Protein 2GUI (pdb70)

B-factor: mean 13.47, std 7.08, range [5.51, 43.09]

Structure (mmCIF, N/CA/C/O backbone):
data_2GUI
#
_entry.id   2GUI
#
_cell.length_a   60.099
_cell.length_b   60.099
_cell.length_c   109.164
_cell.angle_alpha   90.00
_cell.angle_beta   90.00
_cell.angle_gamma   90.00
#
_symmetry.space_group_name_H-M   'P 41 21 2'
#
loop_
_entity.id
_entity.type
_entity.pdbx_description
1 polymer 'DNA polymerase III epsilon subunit'
2 non-polymer 'MANGANESE (II) ION'
3 non-polymer "URIDINE-5'-MONOPHOSPHATE"
4 non-polymer 1,2-ETHANEDIOL
5 non-polymer DI(HYDROXYETHYL)ETHER
6 water water
#
loop_
_atom_site.group_PDB
_atom_site.id
_atom_site.type_symbol
_atom_site.label_atom_id
_atom_site.label_alt_id
_atom_site.label_comp_id
_atom_site.label_asym_id
_atom_site.label_entity_id
_atom_site.label_seq_id
_atom_site.pdbx_PDB_ins_code
_atom_site.Cartn_x
_atom_site.Cartn_y
_atom_site.Cartn_z
_atom_site.occupancy
_atom_site.B_iso_or_equiv
_atom_site.auth_seq_id
_atom_site.auth_comp_id
_atom_site.auth_asym_id
_atom_site.auth_atom_id
_atom_site.pdbx_PDB_model_num
ATOM 1 N N . ILE A 1 8 ? 8.024 49.702 -17.871 1.00 28.12 5 ILE A N 1
ATOM 2 C CA . ILE A 1 8 ? 9.468 49.800 -17.492 1.00 27.65 5 ILE A CA 1
ATOM 3 C C . ILE A 1 8 ? 9.829 48.907 -16.305 1.00 26.78 5 ILE A C 1
ATOM 4 O O . ILE A 1 8 ? 10.952 48.395 -16.230 1.00 27.43 5 ILE A O 1
ATOM 9 N N . THR A 1 9 ? 8.882 48.723 -15.387 1.00 25.00 6 THR A N 1
ATOM 10 C CA . THR A 1 9 ? 9.065 47.814 -14.254 1.00 22.91 6 THR A CA 1
ATOM 11 C C . THR A 1 9 ? 8.020 46.708 -14.270 1.00 20.32 6 THR A C 1
ATOM 12 O O . THR A 1 9 ? 6.831 46.947 -14.524 1.00 20.23 6 THR A O 1
ATOM 16 N N . ARG A 1 10 ? 8.469 45.497 -13.978 1.00 17.19 7 ARG A N 1
ATOM 17 C CA . ARG A 1 10 ? 7.585 44.360 -14.024 1.00 13.79 7 ARG A CA 1
ATOM 18 C C . ARG A 1 10 ? 7.143 43.983 -12.638 1.00 11.84 7 ARG A C 1
ATOM 19 O O . ARG A 1 10 ? 7.946 43.961 -11.709 1.00 11.33 7 ARG A O 1
ATOM 27 N N A GLN A 1 11 ? 5.861 43.672 -12.506 0.65 10.11 8 GLN A N 1
ATOM 28 N N B GLN A 1 11 ? 5.845 43.729 -12.512 0.35 10.55 8 GLN A N 1
ATOM 29 C CA A GLN A 1 11 ? 5.353 43.032 -11.306 0.65 9.28 8 GLN A CA 1
ATOM 30 C CA B GLN A 1 11 ? 5.275 43.036 -11.369 0.35 9.73 8 GLN A CA 1
ATOM 31 C C A GLN A 1 11 ? 4.950 41.633 -11.704 0.65 8.45 8 GLN A C 1
ATOM 32 C C B GLN A 1 11 ? 5.082 41.595 -11.798 0.35 8.74 8 GLN A C 1
ATOM 33 O O A GLN A 1 11 ? 4.299 41.447 -12.732 0.65 8.11 8 GLN A O 1
ATOM 34 O O B GLN A 1 11 ? 4.721 41.337 -12.945 0.35 8.11 8 GLN A O 1
ATOM 45 N N . ILE A 1 12 ? 5.338 40.654 -10.897 1.00 7.92 9 ILE A N 1
ATOM 46 C CA . ILE A 1 12 ? 4.981 39.265 -11.177 1.00 7.88 9 ILE A CA 1
ATOM 47 C C . ILE A 1 12 ? 4.130 38.840 -10.014 1.00 7.17 9 ILE A C 1
ATOM 48 O O . ILE A 1 12 ? 4.599 38.795 -8.891 1.00 7.66 9 ILE A O 1
ATOM 53 N N . VAL A 1 13 ? 2.867 38.576 -10.292 1.00 6.83 10 VAL A N 1
ATOM 54 C CA . VAL A 1 13 ? 1.946 38.134 -9.250 1.00 7.11 10 VAL A CA 1
ATOM 55 C C . VAL A 1 13 ? 2.036 36.621 -9.253 1.00 6.78 10 VAL A C 1
ATOM 56 O O . VAL A 1 13 ? 1.791 35.987 -10.271 1.00 6.97 10 VAL A O 1
ATOM 60 N N . LEU A 1 14 ? 2.375 36.040 -8.111 1.00 6.92 11 LEU A N 1
ATOM 61 C CA . LEU A 1 14 ? 2.804 34.654 -8.084 1.00 6.60 11 LEU A CA 1
ATOM 62 C C . LEU A 1 14 ? 2.091 33.870 -7.001 1.00 6.81 11 LEU A C 1
ATOM 63 O O . LEU A 1 14 ? 1.817 34.391 -5.912 1.00 6.98 11 LEU A O 1
ATOM 68 N N . ASP A 1 15 ? 1.812 32.607 -7.315 1.00 6.35 12 ASP A N 1
ATOM 69 C CA . ASP A 1 15 ? 1.281 31.695 -6.331 1.00 6.46 12 ASP A CA 1
ATOM 70 C C . ASP A 1 15 ? 1.907 30.337 -6.536 1.00 6.47 12 ASP A C 1
ATOM 71 O O . ASP A 1 15 ? 2.355 30.006 -7.641 1.00 5.77 12 ASP A O 1
ATOM 76 N N . THR A 1 16 ? 1.909 29.531 -5.487 1.00 6.61 13 THR A N 1
ATOM 77 C CA . THR A 1 16 ? 2.344 28.142 -5.631 1.00 6.73 13 THR A CA 1
ATOM 78 C C . THR A 1 16 ? 1.329 27.226 -4.970 1.00 6.85 13 THR A C 1
ATOM 79 O O . THR A 1 16 ? 0.608 27.642 -4.056 1.00 7.10 13 THR A O 1
ATOM 83 N N . GLU A 1 17 ? 1.287 25.981 -5.425 1.00 6.16 14 GLU A N 1
ATOM 84 C CA . GLU A 1 17 ? 0.676 24.916 -4.635 1.00 6.16 14 GLU A CA 1
ATOM 85 C C . GLU A 1 17 ? 1.794 23.973 -4.249 1.00 6.45 14 GLU A C 1
ATOM 86 O O . GLU A 1 17 ? 2.814 23.844 -4.944 1.00 7.54 14 GLU A O 1
ATOM 92 N N . THR A 1 18 ? 1.582 23.316 -3.125 1.00 6.38 15 THR A N 1
ATOM 93 C CA . THR A 1 18 ? 2.606 22.465 -2.552 1.00 7.13 15 THR A CA 1
ATOM 94 C C . THR A 1 18 ? 2.026 21.161 -2.065 1.00 7.29 15 THR A C 1
ATOM 95 O O . THR A 1 18 ? 0.809 20.944 -2.081 1.00 8.10 15 THR A O 1
ATOM 99 N N . THR A 1 19 ? 2.918 20.282 -1.623 1.00 7.55 16 THR A N 1
ATOM 100 C CA . THR A 1 19 ? 2.498 19.007 -1.051 1.00 7.90 16 THR A CA 1
ATOM 101 C C . THR A 1 19 ? 1.880 19.192 0.328 1.00 8.29 16 THR A C 1
ATOM 102 O O . THR A 1 19 ? 1.351 18.246 0.915 1.00 9.74 16 THR A O 1
ATOM 106 N N . GLY A 1 20 ? 1.957 20.413 0.838 1.00 8.50 17 GLY A N 1
ATOM 107 C CA . GLY A 1 20 ? 1.499 20.728 2.177 1.00 8.66 17 GLY A CA 1
ATOM 108 C C . GLY A 1 20 ? 2.429 21.726 2.826 1.00 9.32 17 GLY A C 1
ATOM 109 O O . GLY A 1 20 ? 3.108 22.497 2.154 1.00 9.46 17 GLY A O 1
ATOM 110 N N A MET A 1 21 ? 2.467 21.699 4.155 0.45 9.41 18 MET A N 1
ATOM 111 N N B MET A 1 21 ? 2.475 21.685 4.147 0.30 9.36 18 MET A N 1
ATOM 112 N N C MET A 1 21 ? 2.442 21.720 4.152 0.25 9.51 18 MET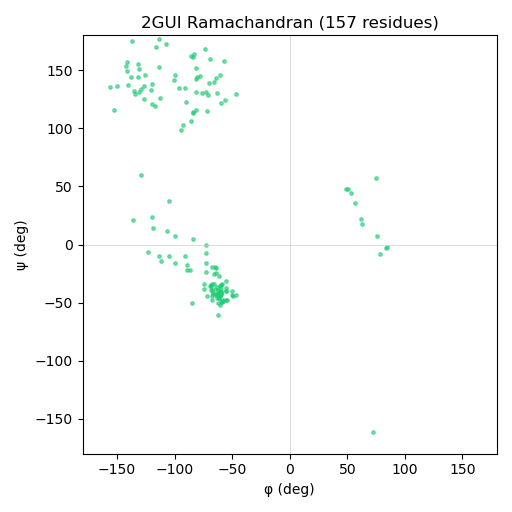 A N 1
ATOM 113 C CA A MET A 1 21 ? 3.232 22.668 4.938 0.45 10.16 18 MET A CA 1
ATOM 114 C CA B MET A 1 21 ? 3.364 22.544 4.902 0.20 9.69 18 MET A CA 1
ATOM 115 C CA C MET A 1 21 ? 3.292 22.619 4.923 0.25 9.93 18 MET A CA 1
ATOM 116 C C A MET A 1 21 ? 3.305 22.221 6.389 0.45 10.00 18 MET A C 1
ATOM 117 C C B MET A 1 21 ? 3.534 21.969 6.294 0.30 9.87 18 MET A C 1
ATOM 118 C C C MET A 1 21 ? 3.347 22.167 6.370 0.25 9.99 18 MET A C 1
ATOM 119 O O A MET A 1 21 ? 2.407 21.522 6.861 0.45 9.76 18 MET A O 1
ATOM 120 O O B MET A 1 21 ? 2.932 20.948 6.635 0.30 9.60 18 MET A O 1
ATOM 121 O O C MET A 1 21 ? 2.481 21.414 6.823 0.25 9.79 18 MET A O 1
ATOM 134 N N . ASN A 1 22 ? 4.367 22.633 7.083 1.00 9.95 19 ASN A N 1
ATOM 135 C CA . ASN A 1 22 ? 4.546 22.309 8.485 1.00 10.16 19 ASN A CA 1
ATOM 136 C C . ASN A 1 22 ? 4.014 23.435 9.327 1.00 10.94 19 ASN A C 1
ATOM 137 O O . ASN A 1 22 ? 4.267 24.613 9.042 1.00 10.73 19 ASN A O 1
ATOM 142 N N A GLN A 1 23 ? 3.260 23.086 10.365 0.55 1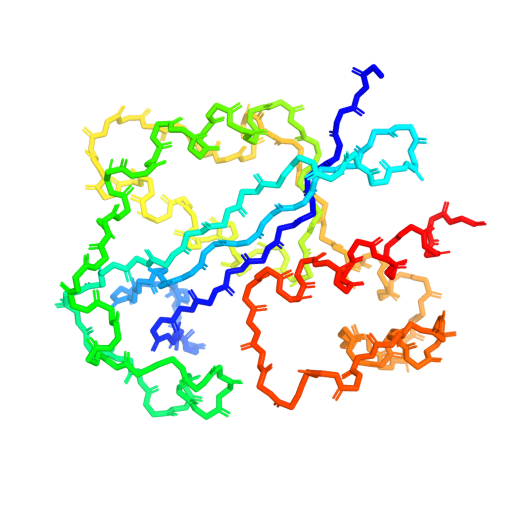1.12 20 GLN A N 1
ATOM 143 N N B GLN A 1 23 ? 3.306 23.048 10.385 0.45 11.12 20 GLN A N 1
ATOM 144 C CA A GLN A 1 23 ? 2.737 24.096 11.283 0.55 11.75 20 GLN A CA 1
ATOM 145 C CA B GLN A 1 23 ? 2.701 23.975 11.333 0.45 11.75 20 GLN A CA 1
ATOM 146 C C A GLN A 1 23 ? 3.780 24.544 12.298 0.55 11.69 20 GLN A C 1
ATOM 147 C C B GLN A 1 23 ? 3.695 24.439 12.388 0.45 11.72 20 GLN A C 1
ATOM 148 O O A GLN A 1 23 ? 3.631 25.602 12.906 0.55 11.75 20 GLN A O 1
ATOM 149 O O B GLN A 1 23 ? 3.432 25.405 13.105 0.45 11.58 20 GLN A O 1
ATOM 160 N N . ILE A 1 24 ? 4.820 23.728 12.473 1.00 11.81 21 ILE A N 1
ATOM 161 C CA . ILE A 1 24 ? 5.905 24.024 13.399 1.00 12.93 21 ILE A CA 1
ATOM 162 C C . ILE A 1 24 ? 7.222 24.020 12.634 1.00 12.18 21 ILE A C 1
ATOM 163 O O . ILE A 1 24 ? 7.428 23.192 11.730 1.00 12.82 21 ILE A O 1
ATOM 168 N N . GLY A 1 25 ? 8.109 24.940 12.995 1.00 11.18 22 GLY A N 1
ATOM 169 C CA . GLY A 1 25 ? 9.423 25.037 12.372 1.00 10.53 22 GLY A CA 1
ATOM 170 C C . GLY A 1 25 ? 9.292 25.591 10.975 1.00 10.40 22 GLY A C 1
ATOM 171 O O . GLY A 1 25 ? 8.272 26.215 10.644 1.00 11.40 22 GLY A O 1
ATOM 172 N N . ALA A 1 26 ? 10.328 25.379 10.169 1.00 10.62 23 ALA A N 1
ATOM 173 C CA . ALA A 1 26 ? 10.339 25.865 8.790 1.00 10.23 23 ALA A CA 1
ATOM 174 C C . ALA A 1 26 ? 9.163 25.240 8.048 1.00 10.18 23 ALA A C 1
ATOM 175 O O . ALA A 1 26 ? 9.034 24.014 7.971 1.00 10.59 23 ALA A O 1
ATOM 177 N N . HIS A 1 27 ? 8.296 26.090 7.505 1.00 9.60 24 HIS A N 1
ATOM 178 C CA . HIS A 1 27 ? 7.018 25.601 7.011 1.00 9.25 24 HIS A CA 1
ATOM 179 C C . HIS A 1 27 ? 7.143 24.702 5.785 1.00 8.71 24 HIS A C 1
ATOM 180 O O . HIS A 1 27 ? 6.222 23.941 5.477 1.00 8.91 24 HIS A O 1
ATOM 187 N N . TYR A 1 28 ? 8.282 24.803 5.102 1.00 8.76 25 TYR A N 1
ATOM 188 C CA . TYR A 1 28 ? 8.494 24.133 3.818 1.00 9.11 25 TYR A CA 1
ATOM 189 C C . TYR A 1 28 ? 9.300 22.839 3.936 1.00 9.04 25 TYR A C 1
ATOM 190 O O . TYR A 1 28 ? 9.307 22.027 3.006 1.00 9.37 25 TYR A O 1
ATOM 199 N N . GLU A 1 29 ? 9.975 22.641 5.068 1.00 9.93 26 GLU A N 1
ATOM 200 C CA . GLU A 1 29 ? 10.917 21.525 5.195 1.00 10.98 26 GLU A CA 1
ATOM 201 C C . GLU A 1 29 ? 10.234 20.195 4.912 1.00 10.06 26 GLU A C 1
ATOM 202 O O . GLU A 1 29 ? 9.238 19.857 5.531 1.00 10.82 26 GLU A O 1
ATOM 208 N N . GLY A 1 30 ? 10.787 19.444 3.966 1.00 10.30 27 GLY A N 1
ATOM 209 C CA . GLY A 1 30 ? 10.254 18.129 3.672 1.00 9.79 27 GLY A CA 1
ATOM 210 C C . GLY A 1 30 ? 9.082 18.144 2.722 1.00 10.06 27 GLY A C 1
ATOM 211 O O . GLY A 1 30 ? 8.562 17.091 2.363 1.00 11.15 27 GLY A O 1
ATOM 212 N N . HIS A 1 31 ? 8.654 19.348 2.340 1.00 8.82 28 HIS A N 1
ATOM 213 C CA . HIS A 1 31 ? 7.590 19.511 1.374 1.00 8.51 28 HIS A CA 1
ATOM 214 C C . HIS A 1 31 ? 8.136 19.992 0.042 1.00 8.13 28 HIS A C 1
ATOM 215 O O . HIS A 1 31 ? 9.313 20.313 -0.075 1.00 8.04 28 HIS A O 1
ATOM 222 N N . LYS A 1 32 ? 7.270 20.037 -0.960 1.00 7.78 29 LYS A N 1
ATOM 223 C CA . LYS A 1 32 ? 7.705 20.401 -2.293 1.00 7.87 29 LYS A 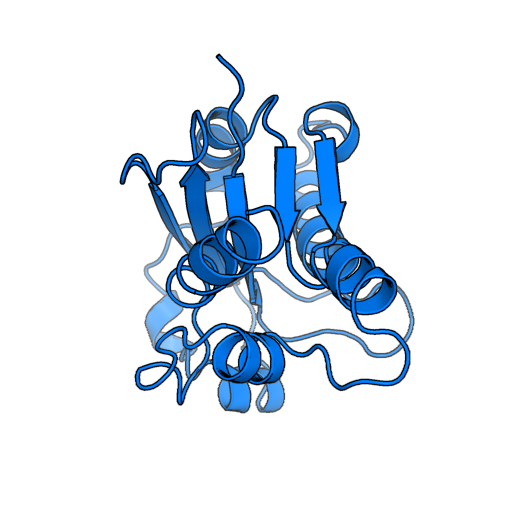CA 1
ATOM 224 C C . LYS A 1 32 ? 6.676 21.265 -2.970 1.00 7.70 29 LYS A C 1
ATOM 225 O O . LYS A 1 32 ? 5.482 21.146 -2.723 1.00 7.68 29 LYS A O 1
ATOM 231 N N . ILE A 1 33 ? 7.160 22.143 -3.832 1.00 7.02 30 ILE A N 1
ATOM 232 C CA . ILE A 1 33 ? 6.280 22.890 -4.726 1.00 6.88 30 ILE A CA 1
ATOM 233 C C . ILE A 1 33 ? 5.779 21.919 -5.787 1.00 7.47 30 ILE A C 1
ATOM 234 O O . ILE A 1 33 ? 6.573 21.181 -6.386 1.00 7.95 30 ILE A O 1
ATOM 239 N N . ILE A 1 34 ? 4.469 21.917 -6.016 1.00 7.13 31 ILE A N 1
ATOM 240 C CA . ILE A 1 34 ? 3.918 21.101 -7.092 1.00 7.30 31 ILE A CA 1
ATOM 241 C C . ILE A 1 34 ? 3.315 21.905 -8.229 1.00 7.16 31 ILE A C 1
ATOM 242 O O . ILE A 1 34 ? 2.989 21.352 -9.259 1.00 7.44 31 ILE A O 1
ATOM 247 N N . GLU A 1 35 ? 3.169 23.208 -8.030 1.00 7.18 32 GLU A N 1
ATOM 248 C CA . GLU A 1 35 ? 2.681 24.060 -9.098 1.00 6.46 32 GLU A CA 1
ATOM 249 C C . GLU A 1 35 ? 3.160 25.458 -8.818 1.00 6.46 32 GLU A C 1
ATOM 250 O O . GLU A 1 35 ? 3.098 25.935 -7.686 1.00 6.36 32 GLU A O 1
ATOM 256 N N . ILE A 1 36 ? 3.643 26.100 -9.864 1.00 6.28 33 ILE A N 1
ATOM 257 C CA . ILE A 1 36 ? 3.967 27.512 -9.813 1.00 6.69 33 ILE A CA 1
ATOM 258 C C . ILE A 1 36 ? 3.124 28.209 -10.854 1.00 6.87 33 ILE A C 1
ATOM 259 O O . ILE A 1 36 ? 3.034 27.745 -11.977 1.00 6.46 33 ILE A O 1
ATOM 264 N N . GLY A 1 37 ? 2.502 29.320 -10.468 1.00 6.01 34 GLY A N 1
ATOM 265 C CA . GLY A 1 37 ? 1.712 30.104 -11.409 1.00 7.22 34 GLY A CA 1
ATOM 266 C C . GLY A 1 37 ? 2.080 31.544 -11.184 1.00 7.17 34 GLY A C 1
ATOM 267 O O . GLY A 1 37 ? 2.145 32.018 -10.056 1.00 7.46 34 GLY A O 1
ATOM 268 N N . ALA A 1 38 ? 2.359 32.246 -12.267 1.00 7.03 35 ALA A N 1
ATOM 269 C CA . ALA A 1 38 ? 2.837 33.599 -12.123 1.00 7.19 35 ALA A CA 1
ATOM 270 C C . ALA A 1 38 ? 2.390 34.394 -13.318 1.00 8.07 35 ALA A C 1
ATOM 271 O O . ALA A 1 38 ? 2.440 33.922 -14.454 1.00 7.94 35 ALA A O 1
ATOM 273 N N . VAL A 1 39 ? 1.920 35.608 -13.049 1.00 7.75 36 VAL A N 1
ATOM 274 C CA . VAL A 1 39 ? 1.387 36.434 -14.105 1.00 8.67 36 VAL A CA 1
ATOM 275 C C . VAL A 1 39 ? 2.059 37.787 -14.104 1.00 7.95 36 VAL A C 1
ATOM 276 O O . VAL A 1 39 ? 2.307 38.398 -13.063 1.00 8.15 36 VAL A O 1
ATOM 280 N N . GLU A 1 40 ? 2.391 38.231 -15.300 1.00 7.28 37 GLU A N 1
ATOM 281 C CA . GLU A 1 40 ? 3.144 39.448 -15.451 1.00 7.42 37 GLU A CA 1
ATOM 282 C C . GLU A 1 40 ? 2.216 40.647 -15.593 1.00 8.00 37 GLU A C 1
ATOM 283 O O . GLU A 1 40 ? 1.237 40.608 -16.339 1.00 8.78 37 GLU A O 1
ATOM 289 N N . VAL A 1 41 ? 2.549 41.702 -14.856 1.00 7.69 38 VAL A N 1
ATOM 290 C CA . VAL A 1 41 ? 1.824 42.977 -14.897 1.00 9.09 38 VAL A CA 1
ATOM 291 C C . VAL A 1 41 ? 2.836 44.075 -15.173 1.00 9.55 38 VAL A C 1
ATOM 292 O O . VAL A 1 41 ? 3.841 44.196 -14.475 1.00 9.39 38 VAL A O 1
ATOM 296 N N . VAL A 1 42 ? 2.585 44.863 -16.215 1.00 10.34 39 VAL A N 1
ATOM 297 C CA . VAL A 1 42 ? 3.474 45.975 -16.559 1.00 11.73 39 VAL A CA 1
ATOM 298 C C . VAL A 1 42 ? 2.585 47.190 -16.759 1.00 13.01 39 VAL A C 1
ATOM 299 O O . VAL A 1 42 ? 1.563 47.101 -17.438 1.00 13.41 39 VAL A O 1
ATOM 303 N N . ASN A 1 43 ? 2.970 48.299 -16.129 1.00 15.51 40 ASN A N 1
ATOM 304 C CA . ASN A 1 43 ? 2.216 49.541 -16.211 1.00 17.61 40 ASN A CA 1
ATOM 305 C C . ASN A 1 43 ? 0.742 49.282 -15.947 1.00 17.92 40 ASN A C 1
ATOM 306 O O . ASN A 1 43 ? -0.126 49.704 -16.705 1.00 18.37 40 ASN A O 1
ATOM 311 N N . ARG A 1 44 ? 0.488 48.533 -14.872 1.00 17.96 41 ARG A N 1
ATOM 312 C CA . ARG A 1 44 ? -0.868 48.244 -14.385 1.00 18.60 41 ARG A CA 1
ATOM 313 C C . ARG A 1 44 ? -1.757 47.468 -15.358 1.00 18.04 41 ARG A C 1
ATOM 314 O O . ARG A 1 44 ? -2.986 47.488 -15.256 1.00 18.59 41 ARG A O 1
ATOM 322 N N . ARG A 1 45 ? -1.128 46.756 -16.287 1.00 17.53 42 ARG A N 1
ATOM 323 C CA . ARG A 1 45 ? -1.855 45.924 -17.228 1.00 17.58 42 ARG A CA 1
ATOM 324 C C . ARG A 1 45 ? -1.251 44.539 -17.227 1.00 17.25 42 ARG A C 1
ATOM 325 O O . ARG A 1 45 ? -0.032 44.392 -17.272 1.00 17.10 42 ARG A O 1
ATOM 327 N N . LEU A 1 46 ? -2.113 43.531 -17.175 1.00 16.97 43 LEU A N 1
ATOM 328 C CA . LEU A 1 46 ? -1.677 42.160 -17.379 1.00 16.81 43 LEU A CA 1
ATOM 329 C C . LEU A 1 46 ? -1.156 42.082 -18.805 1.00 16.62 43 LEU A C 1
ATOM 330 O O . LEU A 1 46 ? -1.808 42.553 -19.750 1.00 18.00 43 LEU A O 1
ATOM 335 N N . THR A 1 47 ? 0.036 41.528 -18.969 1.00 14.71 44 THR A N 1
ATOM 336 C CA . THR A 1 47 ? 0.608 41.396 -20.301 1.00 13.67 44 THR A CA 1
ATOM 337 C C . THR A 1 47 ? 0.147 40.109 -20.974 1.00 13.47 44 THR A C 1
ATOM 338 O O . THR A 1 47 ? 0.220 39.989 -22.201 1.00 14.12 44 THR A O 1
ATOM 342 N N . GLY A 1 48 ? -0.285 39.141 -20.173 1.00 13.21 45 GLY A N 1
ATOM 343 C CA . GLY A 1 48 ? -0.644 37.816 -20.682 1.00 12.84 45 GLY A CA 1
ATOM 344 C C . GLY A 1 48 ? 0.553 36.885 -20.820 1.00 12.01 45 GLY A C 1
ATOM 345 O O . GLY A 1 48 ? 0.389 35.721 -21.189 1.00 12.68 45 GLY A O 1
ATOM 346 N N . ASN A 1 49 ? 1.753 37.383 -20.522 1.00 10.98 46 ASN A N 1
ATOM 347 C CA . ASN A 1 49 ? 2.942 36.542 -20.585 1.00 9.64 46 ASN A CA 1
ATOM 348 C C . ASN A 1 49 ? 3.231 35.977 -19.212 1.00 9.11 46 ASN A C 1
ATOM 349 O O . ASN A 1 49 ? 3.822 36.637 -18.355 1.00 9.44 46 ASN A O 1
ATOM 354 N N . ASN A 1 50 ? 2.796 34.741 -19.038 1.00 8.22 47 ASN A N 1
ATOM 355 C CA . ASN A 1 50 ? 2.747 34.121 -17.733 1.00 7.89 47 ASN A CA 1
ATOM 356 C C . ASN A 1 50 ? 3.720 32.957 -17.633 1.00 8.05 47 ASN A C 1
ATOM 357 O O . ASN A 1 50 ? 4.427 32.621 -18.596 1.00 8.95 47 ASN A O 1
ATOM 362 N N . PHE A 1 51 ? 3.789 32.379 -16.447 1.00 7.47 48 PHE A N 1
ATOM 363 C CA . PHE A 1 51 ? 4.633 31.226 -16.217 1.00 7.17 48 PHE A CA 1
ATOM 364 C C . PHE A 1 51 ? 3.784 30.251 -15.430 1.00 7.38 48 PHE A C 1
ATOM 365 O O . PHE A 1 51 ? 3.159 30.624 -14.439 1.00 8.92 48 PHE A O 1
ATOM 373 N N . HIS A 1 52 ? 3.726 29.009 -15.891 1.00 6.71 49 HIS A N 1
ATOM 374 C CA . HIS A 1 52 ? 2.875 28.047 -15.232 1.00 7.15 49 HIS A CA 1
ATOM 375 C C . HIS A 1 52 ? 3.401 26.657 -15.421 1.00 7.31 49 HIS A C 1
ATOM 376 O O . HIS A 1 52 ? 3.462 26.155 -16.542 1.00 7.55 49 HIS A O 1
ATOM 383 N N . VAL A 1 53 ? 3.784 26.031 -14.317 1.00 7.18 50 VAL A N 1
ATOM 384 C CA . VAL A 1 53 ? 4.295 24.676 -14.370 1.00 7.30 50 VAL A CA 1
ATOM 385 C C . VAL A 1 53 ? 3.727 23.868 -13.215 1.00 7.08 50 VAL A C 1
ATOM 386 O O . VAL A 1 53 ? 3.527 24.389 -12.117 1.00 8.07 50 VAL A O 1
ATOM 390 N N . TYR A 1 54 ? 3.463 22.597 -13.486 1.00 7.15 51 TYR A N 1
ATOM 391 C CA . TYR A 1 54 ? 3.278 21.610 -12.448 1.00 6.78 51 TYR A CA 1
ATOM 392 C C . TYR A 1 54 ? 4.578 20.858 -12.322 1.00 7.20 51 TYR A C 1
ATOM 393 O O . TYR A 1 54 ? 5.281 20.636 -13.325 1.00 7.97 51 TYR A O 1
ATOM 402 N N . LEU A 1 55 ? 4.891 20.457 -11.097 1.00 7.46 52 LEU A N 1
ATOM 403 C CA . LEU A 1 55 ? 6.171 19.830 -10.822 1.00 8.16 52 LEU A CA 1
ATOM 404 C C . LEU A 1 55 ? 6.021 18.496 -10.138 1.00 8.83 52 LEU A C 1
ATOM 405 O O . LEU A 1 55 ? 5.120 18.293 -9.326 1.00 9.68 52 LEU A O 1
ATOM 410 N N . LYS A 1 56 ? 6.940 17.602 -10.480 1.00 9.40 53 LYS A N 1
ATOM 411 C CA . LYS A 1 56 ? 7.001 16.278 -9.875 1.00 10.46 53 LYS A CA 1
ATOM 412 C C . LYS A 1 56 ? 7.719 16.380 -8.541 1.00 10.52 53 LYS A C 1
ATOM 413 O O . LYS A 1 56 ? 8.901 16.724 -8.497 1.00 10.37 53 LYS A O 1
ATOM 419 N N . PRO A 1 57 ? 7.001 16.097 -7.444 1.00 10.95 54 PRO A N 1
ATOM 420 C 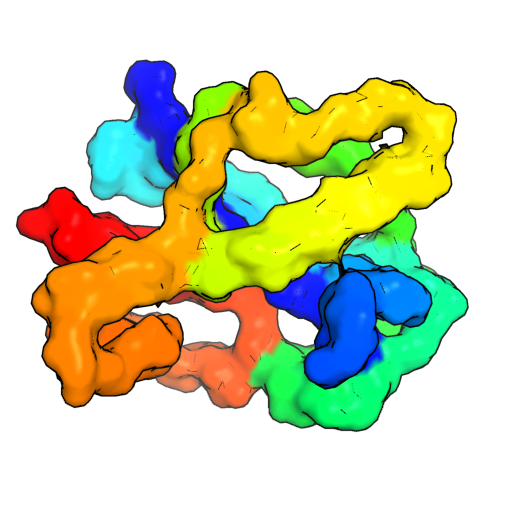CA . PRO A 1 57 ? 7.634 16.253 -6.138 1.00 12.30 54 PRO A CA 1
ATOM 421 C C . PRO A 1 57 ? 8.416 15.061 -5.584 1.00 13.85 54 PRO A C 1
ATOM 422 O O . PRO A 1 57 ? 9.192 15.242 -4.650 1.00 14.67 54 PRO A O 1
ATOM 426 N N A ASP A 1 58 ? 8.237 13.860 -6.123 0.55 14.57 55 ASP A N 1
ATOM 427 N N B ASP A 1 58 ? 8.179 13.870 -6.135 0.45 14.47 55 ASP A N 1
ATOM 428 C CA A ASP A 1 58 ? 8.926 12.697 -5.520 0.55 15.35 55 ASP A CA 1
ATOM 429 C CA B ASP A 1 58 ? 8.805 12.630 -5.631 0.45 15.29 55 ASP A CA 1
ATOM 430 C C A ASP A 1 58 ? 8.651 12.601 -3.997 0.55 15.48 55 ASP A C 1
ATOM 431 C C B ASP A 1 58 ? 8.466 12.304 -4.157 0.45 15.53 55 ASP A C 1
ATOM 432 O O A ASP A 1 58 ? 9.523 12.254 -3.181 0.55 16.00 55 ASP A O 1
ATOM 433 O O B ASP A 1 58 ? 9.144 11.493 -3.514 0.45 16.17 55 ASP A O 1
ATOM 436 N N . ARG A 1 59 ? 7.422 12.952 -3.640 1.00 15.43 56 ARG A N 1
ATOM 437 C CA . ARG A 1 59 ? 6.826 12.628 -2.343 1.00 14.47 56 ARG A CA 1
ATOM 438 C C . ARG A 1 59 ? 5.324 12.777 -2.560 1.00 14.32 56 ARG A C 1
ATOM 439 O O . ARG A 1 59 ? 4.892 13.317 -3.572 1.00 14.11 56 ARG A O 1
ATOM 447 N N . LEU A 1 60 ? 4.532 12.299 -1.615 1.00 14.04 57 LEU A N 1
ATOM 448 C CA . LEU A 1 60 ? 3.085 12.384 -1.739 1.00 13.80 57 LEU A CA 1
ATOM 449 C C . LEU A 1 60 ? 2.546 13.745 -1.330 1.00 13.35 57 LEU A C 1
ATOM 450 O O . LEU A 1 60 ? 3.140 14.439 -0.507 1.00 13.34 57 LEU A O 1
ATOM 455 N N . VAL A 1 61 ? 1.414 14.117 -1.917 1.00 12.82 58 VAL A N 1
ATOM 456 C CA . VAL A 1 61 ? 0.677 15.273 -1.464 1.00 13.30 58 VAL A CA 1
ATOM 457 C C . VAL A 1 61 ? -0.048 14.909 -0.183 1.00 13.99 58 VAL A C 1
ATOM 458 O O . VAL A 1 61 ? -0.714 13.869 -0.123 1.00 14.79 58 VAL A O 1
ATOM 462 N N .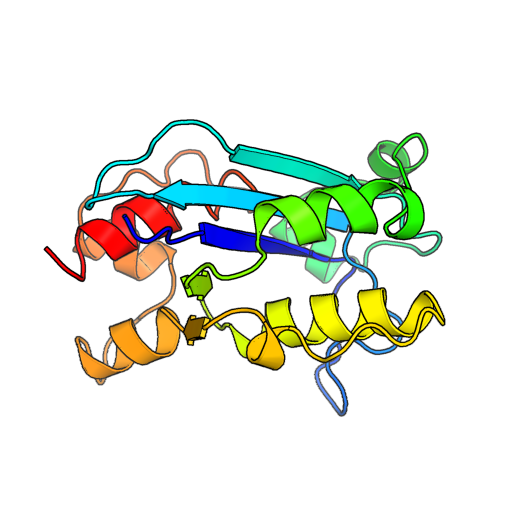 ASP A 1 62 ? 0.084 15.743 0.843 1.00 13.92 59 ASP A N 1
ATOM 463 C CA . ASP A 1 62 ? -0.661 15.510 2.079 1.00 15.13 59 ASP A CA 1
ATOM 464 C C . ASP A 1 62 ? -2.147 15.680 1.813 1.00 15.98 59 ASP A C 1
ATOM 465 O O . ASP A 1 62 ? -2.535 16.540 1.035 1.00 15.46 59 ASP A O 1
ATOM 470 N N . PRO A 1 63 ? -2.984 14.812 2.412 1.00 16.66 60 PRO A N 1
ATOM 471 C CA . PRO A 1 63 ? -4.435 14.913 2.257 1.00 17.16 60 PRO A CA 1
ATOM 472 C C . PRO A 1 63 ? -5.018 16.312 2.432 1.00 17.11 60 PRO A C 1
ATOM 473 O O . PRO A 1 63 ? -5.855 16.711 1.627 1.00 17.59 60 PRO A O 1
ATOM 477 N N . GLU A 1 64 ? -4.573 17.054 3.446 1.00 17.32 61 GLU A N 1
ATOM 478 C CA . GLU A 1 64 ? -5.058 18.415 3.650 1.00 17.45 61 GLU A CA 1
ATOM 479 C C . GLU A 1 64 ? -4.791 19.273 2.417 1.00 16.53 61 GLU A C 1
ATOM 480 O O . GLU A 1 64 ? -5.685 19.976 1.936 1.00 16.56 61 GLU A O 1
ATOM 486 N N . ALA A 1 65 ? -3.555 19.218 1.925 1.00 15.80 62 ALA A N 1
ATOM 487 C CA . ALA A 1 65 ? -3.170 19.983 0.737 1.00 14.33 62 ALA A CA 1
ATOM 488 C C . ALA A 1 65 ? -4.022 19.571 -0.459 1.00 13.92 62 ALA A C 1
ATOM 489 O O . ALA A 1 65 ? -4.493 20.430 -1.212 1.00 13.00 62 ALA A O 1
ATOM 491 N N . PHE A 1 66 ? -4.241 18.262 -0.625 1.00 13.28 63 PHE A N 1
ATOM 492 C CA . PHE A 1 66 ? -5.111 17.768 -1.691 1.00 13.35 63 PHE A CA 1
ATOM 493 C C . PHE A 1 66 ? -6.528 18.314 -1.543 1.00 13.14 63 PHE A C 1
ATOM 494 O O . PHE A 1 66 ? -7.202 18.580 -2.530 1.00 12.69 63 PHE A O 1
ATOM 502 N N . GLY A 1 67 ? -6.970 18.478 -0.299 1.00 13.82 64 GLY A N 1
ATOM 503 C CA . GLY A 1 67 ? -8.280 19.073 -0.035 1.00 14.18 64 GLY A CA 1
ATOM 504 C C . GLY A 1 67 ? -8.405 20.500 -0.552 1.00 14.33 64 GLY A C 1
ATOM 505 O O . GLY A 1 67 ? -9.506 20.966 -0.858 1.00 15.40 64 GLY A O 1
ATOM 506 N N . VAL A 1 68 ? -7.273 21.193 -0.629 1.00 14.10 65 VAL A N 1
ATOM 507 C CA . VAL A 1 68 ? -7.211 22.578 -1.064 1.00 13.72 65 VAL A CA 1
ATOM 508 C C . VAL A 1 68 ? -7.137 22.679 -2.586 1.00 12.82 65 VAL A C 1
ATOM 509 O O . VAL A 1 68 ? -7.910 23.413 -3.204 1.00 13.05 65 VAL A O 1
ATOM 513 N N . HIS A 1 69 ? -6.220 21.927 -3.187 1.00 11.99 66 HIS A N 1
ATOM 514 C CA . HIS A 1 69 ? -5.950 22.107 -4.603 1.00 11.64 66 HIS A CA 1
ATOM 515 C C . HIS A 1 69 ? -6.368 20.970 -5.516 1.00 11.94 66 HIS A C 1
ATOM 516 O O . HIS A 1 69 ? -6.400 21.133 -6.738 1.00 12.03 66 HIS A O 1
ATOM 523 N N . GLY A 1 70 ? -6.677 19.813 -4.941 1.00 12.32 67 GLY A N 1
ATOM 524 C CA . GLY A 1 70 ? -7.115 18.686 -5.760 1.00 12.59 67 GLY A CA 1
ATOM 525 C C . GLY A 1 70 ? -6.099 18.156 -6.759 1.00 13.18 67 GLY A C 1
ATOM 526 O O . GLY A 1 70 ? -6.469 17.429 -7.685 1.00 14.27 67 GLY A O 1
ATOM 527 N N . ILE A 1 71 ? -4.822 18.495 -6.578 1.00 12.77 68 ILE A N 1
ATOM 528 C CA . ILE A 1 71 ? -3.783 18.006 -7.486 1.00 12.88 68 ILE A CA 1
ATOM 529 C C . ILE A 1 71 ? -3.355 16.616 -7.032 1.00 13.42 68 ILE A C 1
ATOM 530 O O . ILE A 1 71 ? -2.772 16.445 -5.953 1.00 13.94 68 ILE A O 1
ATOM 535 N N . ALA A 1 72 ? -3.653 15.633 -7.873 1.00 14.29 69 ALA A N 1
ATOM 536 C CA . ALA A 1 72 ? -3.401 14.240 -7.539 1.00 14.17 69 ALA A CA 1
ATOM 537 C C . ALA A 1 72 ? -1.950 13.850 -7.752 1.00 13.89 69 ALA A C 1
ATOM 538 O O . ALA A 1 72 ? -1.288 14.321 -8.680 1.00 13.34 69 ALA A O 1
ATOM 540 N N . ASP A 1 73 ? -1.453 12.982 -6.876 1.00 13.50 70 ASP A N 1
ATOM 541 C CA . ASP A 1 73 ? -0.107 12.437 -7.018 1.00 13.86 70 ASP A CA 1
ATOM 542 C C . ASP A 1 73 ? 0.148 11.914 -8.425 1.00 13.55 70 ASP A C 1
ATOM 543 O O . ASP A 1 73 ? 1.202 12.183 -8.989 1.00 13.43 70 ASP A O 1
ATOM 548 N N . GLU A 1 74 ? -0.820 11.179 -8.984 1.00 13.83 71 GLU A N 1
ATOM 549 C CA . GLU A 1 74 ? -0.653 10.567 -10.306 1.00 13.65 71 GLU A CA 1
ATOM 550 C C . GLU A 1 74 ? -0.407 11.618 -11.375 1.00 13.53 71 GLU A C 1
ATOM 551 O O . GLU A 1 74 ? 0.375 11.393 -12.297 1.00 14.19 71 GLU A O 1
ATOM 553 N N . PHE A 1 75 ? -1.059 12.769 -11.225 1.00 13.16 72 PHE A N 1
ATOM 554 C CA . PHE A 1 75 ? -0.986 13.821 -12.223 1.00 12.98 72 PHE A CA 1
ATOM 555 C C . PHE A 1 75 ? 0.433 14.386 -12.312 1.00 12.56 72 PHE A C 1
ATOM 556 O O . PHE A 1 75 ? 0.847 14.905 -13.347 1.00 13.22 72 PHE A O 1
ATOM 564 N N . LEU A 1 76 ? 1.183 14.272 -11.224 1.00 11.98 73 LEU A N 1
ATOM 565 C CA . LEU A 1 76 ? 2.488 14.920 -11.154 1.00 11.46 73 LEU A CA 1
ATOM 566 C C . LEU A 1 76 ? 3.620 14.022 -11.629 1.00 12.21 73 LEU A C 1
ATOM 567 O O . LEU A 1 76 ? 4.750 14.471 -11.809 1.00 11.74 73 LEU A O 1
ATOM 572 N N . LEU A 1 77 ? 3.308 12.747 -11.845 1.00 12.12 74 LEU A N 1
ATOM 573 C CA . LEU A 1 77 ? 4.337 11.758 -12.149 1.00 12.99 74 LEU A CA 1
ATOM 574 C C . LEU A 1 77 ? 5.164 12.055 -13.390 1.00 12.60 74 LEU A C 1
ATOM 575 O O . LEU A 1 77 ? 6.364 11.741 -13.426 1.00 13.81 74 LEU A O 1
ATOM 580 N N . ASP A 1 78 ? 4.532 12.656 -14.395 1.00 12.82 75 ASP A N 1
ATOM 581 C CA . ASP A 1 78 ? 5.201 12.906 -15.670 1.00 13.80 75 ASP A CA 1
ATOM 582 C C . ASP A 1 78 ? 5.698 14.342 -15.814 1.00 12.61 75 ASP A C 1
ATOM 583 O O . ASP A 1 78 ? 6.167 14.733 -16.880 1.00 13.53 75 ASP A O 1
ATOM 588 N N . LYS A 1 79 ? 5.600 15.117 -14.731 1.00 11.28 76 LYS A N 1
ATOM 589 C CA . LYS A 1 79 ? 5.939 16.535 -14.786 1.00 10.85 76 LYS A CA 1
ATOM 590 C C . LYS A 1 79 ? 7.433 16.794 -14.564 1.00 10.29 76 LYS A C 1
ATOM 591 O O . LYS A 1 79 ? 8.158 15.929 -14.051 1.00 11.05 76 LYS A O 1
ATOM 597 N N . PRO A 1 80 ? 7.907 17.987 -14.954 1.00 10.74 77 PRO A N 1
ATOM 598 C CA . PRO A 1 80 ? 9.307 18.290 -14.692 1.00 10.44 77 PRO A CA 1
ATOM 599 C C . PRO A 1 80 ? 9.569 18.468 -13.212 1.00 10.33 77 PRO A C 1
ATOM 600 O O . PRO A 1 80 ? 8.651 18.706 -12.438 1.00 10.22 77 PRO A O 1
ATOM 604 N N . THR A 1 81 ? 10.826 18.335 -12.829 1.00 9.99 78 THR A N 1
ATOM 605 C CA . THR A 1 81 ? 11.229 18.622 -11.465 1.00 9.96 78 THR A CA 1
ATOM 606 C C . THR A 1 81 ? 11.484 20.122 -11.350 1.00 9.36 78 THR A C 1
ATOM 607 O O . THR A 1 81 ? 11.703 20.814 -12.349 1.00 8.74 78 THR A O 1
ATOM 611 N N . PHE A 1 82 ? 11.490 20.616 -10.123 1.00 8.33 79 PHE A N 1
ATOM 612 C CA . PHE A 1 82 ? 11.896 21.988 -9.888 1.00 7.97 79 PHE A CA 1
ATOM 613 C C . PHE A 1 82 ? 13.243 22.318 -10.563 1.00 7.91 79 PHE A C 1
ATOM 614 O O . PHE A 1 82 ? 13.385 23.365 -11.183 1.00 7.91 79 PHE A O 1
ATOM 622 N N . ALA A 1 83 ? 14.224 21.413 -10.472 1.00 8.02 80 ALA A N 1
ATOM 623 C CA . ALA A 1 83 ? 15.525 21.648 -11.107 1.00 8.79 80 ALA A CA 1
ATOM 624 C C . ALA A 1 83 ? 15.376 21.944 -12.591 1.00 8.47 80 ALA A C 1
ATOM 625 O O . ALA A 1 83 ? 16.111 22.763 -13.146 1.00 10.19 80 ALA A O 1
ATOM 627 N N . GLU A 1 84 ? 14.435 21.261 -13.234 1.00 8.53 81 GLU A N 1
ATOM 628 C CA . GLU A 1 84 ? 14.258 21.409 -14.675 1.00 9.25 81 GLU A CA 1
ATOM 629 C C . GLU A 1 84 ? 13.629 22.730 -15.084 1.00 9.43 81 GLU A C 1
ATOM 630 O O . GLU A 1 84 ? 13.797 23.163 -16.227 1.00 10.53 81 GLU A O 1
ATOM 636 N N . VAL A 1 85 ? 12.898 23.359 -14.170 1.00 8.77 82 VAL A N 1
ATOM 637 C CA . VAL A 1 85 ? 12.245 24.633 -14.496 1.00 8.33 82 VAL A CA 1
ATOM 638 C C . VAL A 1 85 ? 12.940 25.835 -13.874 1.00 7.88 82 VAL A C 1
ATOM 639 O O . VAL A 1 85 ? 12.590 26.979 -14.192 1.00 7.57 82 VAL A O 1
ATOM 643 N N . ALA A 1 86 ? 13.899 25.585 -12.977 1.00 7.38 83 ALA A N 1
ATOM 644 C CA . ALA A 1 86 ? 14.416 26.652 -12.129 1.00 7.78 83 ALA A CA 1
ATOM 645 C C . ALA A 1 86 ? 15.066 27.769 -12.929 1.00 8.00 83 ALA A C 1
ATOM 646 O O . ALA A 1 86 ? 14.908 28.942 -12.608 1.00 8.09 83 ALA A O 1
ATOM 648 N N . ASP A 1 87 ? 15.806 27.414 -13.974 1.00 8.14 84 ASP A N 1
ATOM 649 C CA . ASP A 1 87 ? 16.471 28.463 -14.752 1.00 8.96 84 ASP A CA 1
ATOM 650 C C . ASP A 1 87 ? 15.478 29.411 -15.404 1.00 8.07 84 ASP A C 1
ATOM 651 O O . ASP A 1 87 ? 15.588 30.624 -15.267 1.00 7.93 84 ASP A O 1
ATOM 656 N N . GLU A 1 88 ? 14.494 28.853 -16.095 1.00 7.69 85 GLU A N 1
ATOM 657 C CA . GLU A 1 88 ? 13.513 29.693 -16.751 1.00 7.40 85 GLU A CA 1
ATOM 658 C C . GLU A 1 88 ? 12.691 30.474 -15.723 1.00 7.50 85 GLU A C 1
ATOM 659 O O . GLU A 1 88 ? 12.346 31.629 -15.940 1.00 7.68 85 GLU A O 1
ATOM 665 N N . PHE A 1 89 ? 12.368 29.828 -14.606 1.00 6.68 86 PHE A N 1
ATOM 666 C CA . PHE A 1 89 ? 11.621 30.474 -13.538 1.00 6.91 86 PHE A CA 1
ATOM 667 C C . PHE A 1 89 ? 12.387 31.711 -13.051 1.00 6.68 86 PHE A C 1
ATOM 668 O O . PHE A 1 89 ? 11.819 32.794 -12.925 1.00 6.35 86 PHE A O 1
ATOM 676 N N . MET A 1 90 ? 13.686 31.544 -12.807 1.00 6.76 87 MET A N 1
ATOM 677 C CA . MET A 1 90 ? 14.515 32.674 -12.399 1.00 8.12 87 MET A CA 1
ATOM 678 C C . MET A 1 90 ? 14.564 33.752 -13.474 1.00 7.47 87 MET A C 1
ATOM 679 O O . MET A 1 90 ? 14.463 34.937 -13.159 1.00 7.74 87 MET A O 1
ATOM 684 N N . ASP A 1 91 ? 14.705 33.348 -14.736 1.00 7.05 88 ASP A N 1
ATOM 685 C CA . ASP A 1 91 ? 14.702 34.328 -15.827 1.00 7.05 88 ASP A CA 1
ATOM 686 C C . ASP A 1 91 ? 13.396 35.111 -15.855 1.00 6.83 88 ASP A C 1
ATOM 687 O O . ASP A 1 91 ? 13.359 36.292 -16.198 1.00 7.85 88 ASP A O 1
ATOM 692 N N . TYR A 1 92 ? 12.309 34.431 -15.517 1.00 6.53 89 TYR A N 1
ATOM 693 C CA . TYR A 1 92 ? 11.022 35.073 -15.550 1.00 6.64 89 TYR A CA 1
ATOM 694 C C . TYR A 1 92 ? 10.868 36.085 -14.420 1.00 7.17 89 TYR A C 1
ATOM 695 O O . TYR A 1 92 ? 10.360 37.190 -14.631 1.00 7.75 89 TYR A O 1
ATOM 704 N N . ILE A 1 93 ? 11.288 35.714 -13.214 1.00 7.43 90 ILE A N 1
ATOM 705 C CA . ILE A 1 93 ? 11.000 36.564 -12.056 1.00 7.65 90 ILE A CA 1
ATOM 706 C C . ILE A 1 93 ? 12.059 37.620 -11.766 1.00 7.72 90 ILE A C 1
ATOM 707 O O . ILE A 1 93 ? 11.760 38.608 -11.087 1.00 8.47 90 ILE A O 1
ATOM 712 N N . ARG A 1 94 ? 13.284 37.404 -12.252 1.00 7.93 91 ARG A N 1
ATOM 713 C CA . ARG A 1 94 ? 14.433 38.243 -11.903 1.00 9.00 91 ARG A CA 1
ATOM 714 C C . ARG A 1 94 ? 14.090 39.717 -12.006 1.00 8.30 91 ARG A C 1
ATOM 715 O O . ARG A 1 94 ? 13.539 40.163 -13.003 1.00 9.44 91 ARG A O 1
ATOM 723 N N . GLY A 1 95 ? 14.391 40.454 -10.949 1.00 8.15 92 GLY A N 1
ATOM 724 C CA . GLY A 1 95 ? 14.254 41.899 -10.967 1.00 9.12 92 GLY A CA 1
ATOM 725 C C . GLY A 1 95 ? 12.858 42.448 -10.791 1.00 9.61 92 GLY A C 1
ATOM 726 O O . GLY A 1 95 ? 12.688 43.663 -10.666 1.00 11.05 92 GLY A O 1
ATOM 727 N N . ALA A 1 96 ? 11.851 41.578 -10.801 1.00 9.03 93 ALA A N 1
ATOM 728 C CA . ALA A 1 96 ? 10.476 42.039 -10.719 1.00 9.19 93 ALA A CA 1
ATOM 729 C C . ALA A 1 96 ? 10.109 42.285 -9.278 1.00 8.86 93 ALA A C 1
ATOM 730 O O . ALA A 1 96 ? 10.800 41.822 -8.368 1.00 9.38 93 ALA A O 1
ATOM 732 N N . GLU A 1 97 ? 9.014 43.015 -9.085 1.00 8.78 94 GLU A N 1
ATOM 733 C CA . GLU A 1 97 ? 8.330 43.030 -7.798 1.00 8.57 94 GLU A CA 1
ATOM 734 C C . GLU A 1 97 ? 7.411 41.813 -7.799 1.00 8.52 94 GLU A C 1
ATOM 735 O O . GLU A 1 97 ? 6.479 41.747 -8.594 1.00 8.51 94 GLU A O 1
ATOM 741 N N . LEU A 1 98 ? 7.706 40.840 -6.946 1.00 8.03 95 LEU A N 1
ATOM 742 C CA . LEU A 1 98 ? 6.825 39.697 -6.764 1.00 8.55 95 LEU A CA 1
ATOM 743 C C . LEU A 1 98 ? 5.710 40.095 -5.827 1.00 8.96 95 LEU A C 1
ATOM 744 O O . LEU A 1 98 ? 5.974 40.675 -4.771 1.00 10.59 95 LEU A O 1
ATOM 749 N N . VAL A 1 99 ? 4.476 39.810 -6.215 1.00 7.97 96 VAL A N 1
ATOM 750 C CA . VAL A 1 99 ? 3.326 40.112 -5.365 1.00 7.27 96 VAL A CA 1
ATOM 751 C C . VAL A 1 99 ? 2.699 38.776 -5.042 1.00 7.42 96 VAL A C 1
ATOM 752 O O . VAL A 1 99 ? 2.289 38.058 -5.933 1.00 7.07 96 VAL A O 1
ATOM 756 N N . ILE A 1 100 ? 2.658 38.442 -3.759 1.00 7.00 97 ILE A N 1
ATOM 757 C CA . ILE A 1 100 ? 2.262 37.111 -3.337 1.00 6.88 97 ILE A CA 1
ATOM 758 C C . ILE A 1 100 ? 1.409 37.275 -2.103 1.00 7.13 97 ILE A C 1
ATOM 759 O O . ILE A 1 100 ? 1.752 38.055 -1.209 1.00 6.65 97 ILE A O 1
ATOM 764 N N . HIS A 1 101 ? 0.320 36.517 -2.051 1.00 6.84 98 HIS A N 1
ATOM 765 C CA . HIS A 1 101 ? -0.598 36.629 -0.929 1.00 7.52 98 HIS A CA 1
ATOM 766 C C . HIS A 1 101 ? -0.089 35.719 0.177 1.00 8.08 98 HIS A C 1
ATOM 767 O O . HIS A 1 101 ? -0.204 34.500 0.079 1.00 8.81 98 HIS A O 1
ATOM 774 N N . ASN A 1 102 ? 0.468 36.328 1.223 1.00 7.99 99 ASN A N 1
ATOM 775 C CA . ASN A 1 102 ? 1.210 35.608 2.278 1.00 8.86 99 ASN A CA 1
ATOM 776 C C . ASN A 1 102 ? 2.567 35.222 1.704 1.00 8.69 99 ASN A C 1
ATOM 777 O O . ASN A 1 102 ? 2.941 34.046 1.643 1.00 7.95 99 ASN A O 1
ATOM 782 N N . ALA A 1 103 ? 3.280 36.252 1.257 1.00 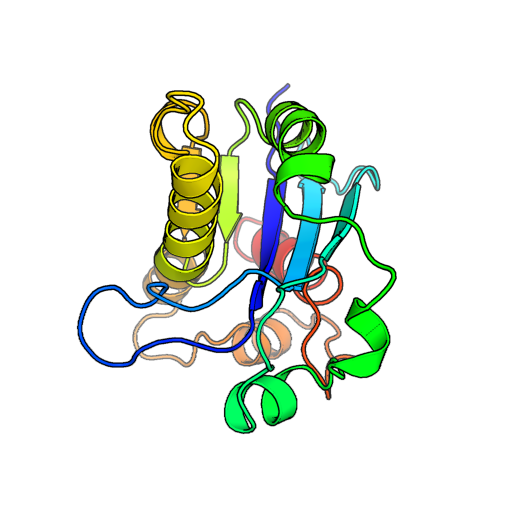8.67 100 ALA A N 1
ATOM 783 C CA . ALA A 1 103 ? 4.529 36.072 0.531 1.00 7.83 100 ALA A CA 1
ATOM 784 C C . ALA A 1 103 ? 5.523 35.141 1.222 1.00 7.81 100 ALA A C 1
ATOM 785 O O . ALA A 1 103 ? 6.195 34.365 0.544 1.00 7.97 100 ALA A O 1
ATOM 787 N N . ALA A 1 104 ? 5.643 35.228 2.550 1.00 8.01 101 ALA A N 1
ATOM 788 C CA . ALA A 1 104 ? 6.614 34.377 3.257 1.00 8.46 101 ALA A CA 1
ATOM 789 C C . ALA A 1 104 ? 6.397 32.896 2.962 1.00 7.74 101 ALA A C 1
ATOM 790 O O . ALA A 1 104 ? 7.356 32.119 2.950 1.00 8.87 101 ALA A O 1
ATOM 792 N N . PHE A 1 105 ? 5.149 32.498 2.723 1.00 7.11 102 PHE A N 1
ATOM 793 C CA . PHE A 1 105 ? 4.864 31.108 2.425 1.00 7.43 102 PHE A CA 1
ATOM 794 C C . PHE A 1 105 ? 5.564 30.678 1.140 1.00 7.37 102 PHE A C 1
ATOM 795 O O . PHE A 1 105 ? 6.388 29.763 1.126 1.00 7.41 102 PHE A O 1
ATOM 803 N N . ASP A 1 106 ? 5.219 31.344 0.046 1.00 6.90 103 ASP A N 1
ATOM 804 C CA . ASP A 1 106 ? 5.755 30.956 -1.253 1.00 7.35 103 ASP A CA 1
ATOM 805 C C . ASP A 1 106 ? 7.228 31.222 -1.375 1.00 7.08 103 ASP A C 1
ATOM 806 O O . ASP A 1 106 ? 7.944 30.415 -1.962 1.00 7.84 103 ASP A O 1
ATOM 811 N N . ILE A 1 107 ? 7.681 32.351 -0.834 1.00 7.27 104 ILE A N 1
ATOM 812 C CA . ILE A 1 107 ? 9.097 32.686 -0.898 1.00 7.55 104 ILE A CA 1
ATOM 813 C C . ILE A 1 107 ? 9.904 31.636 -0.139 1.00 7.52 104 ILE A C 1
ATOM 814 O O . ILE A 1 107 ? 10.954 31.201 -0.607 1.00 8.27 104 ILE A O 1
ATOM 819 N N . GLY A 1 108 ? 9.400 31.229 1.022 1.00 7.69 105 GLY A N 1
ATOM 820 C CA . GLY A 1 108 ? 10.028 30.162 1.792 1.00 8.07 105 GLY A CA 1
ATOM 821 C C . GLY A 1 108 ? 10.163 28.915 0.947 1.00 7.27 105 GLY A C 1
ATOM 822 O O . GLY A 1 108 ? 11.230 28.315 0.890 1.00 8.06 105 GLY A O 1
ATOM 823 N N . PHE A 1 109 ? 9.086 28.525 0.274 1.00 7.12 106 PHE A N 1
ATOM 824 C CA . PHE A 1 109 ? 9.167 27.364 -0.599 1.00 6.93 106 PHE A CA 1
ATOM 825 C C . PHE A 1 109 ? 10.114 27.554 -1.769 1.00 7.27 106 PHE A C 1
ATOM 826 O O . PHE A 1 109 ? 10.866 26.647 -2.119 1.00 7.71 106 PHE A O 1
ATOM 834 N N . MET A 1 110 ? 10.055 28.725 -2.393 1.00 7.14 107 MET A N 1
ATOM 835 C CA . MET A 1 110 ? 10.961 29.012 -3.505 1.00 7.68 107 MET A CA 1
ATOM 836 C C . MET A 1 110 ? 12.417 28.931 -3.076 1.00 7.70 107 MET A C 1
ATOM 837 O O . MET A 1 110 ? 13.214 28.268 -3.727 1.00 8.43 107 MET A O 1
ATOM 842 N N . ASP A 1 111 ? 12.766 29.597 -1.982 1.00 7.85 108 ASP A N 1
ATOM 843 C CA . ASP A 1 111 ? 14.166 29.620 -1.584 1.00 8.00 108 ASP A CA 1
ATOM 844 C C . ASP A 1 111 ? 14.609 28.232 -1.150 1.00 8.20 108 ASP A C 1
ATOM 845 O O . ASP A 1 111 ? 15.748 27.841 -1.379 1.00 7.97 108 ASP A O 1
ATOM 850 N N . TYR A 1 112 ? 13.697 27.487 -0.538 1.00 7.89 109 TYR A N 1
ATOM 851 C CA . TYR A 1 112 ? 13.981 26.112 -0.157 1.00 8.18 109 TYR A CA 1
ATOM 852 C C . TYR A 1 112 ? 14.305 25.276 -1.382 1.00 8.05 109 TYR A C 1
ATOM 853 O O . TYR A 1 112 ? 15.344 24.606 -1.430 1.00 7.89 109 TYR A O 1
ATOM 862 N N . GLU A 1 113 ? 13.426 25.323 -2.371 1.00 7.62 110 GLU A N 1
ATOM 863 C CA . GLU A 1 113 ? 13.626 24.561 -3.585 1.00 7.44 110 GLU A CA 1
ATOM 864 C C . GLU A 1 113 ? 14.889 25.030 -4.294 1.00 7.72 110 GLU A C 1
ATOM 865 O O . GLU A 1 113 ? 15.672 24.213 -4.760 1.00 8.06 110 GLU A O 1
ATOM 871 N N . PHE A 1 114 ? 15.116 26.343 -4.355 1.00 7.99 111 PHE A N 1
ATOM 872 C CA . PHE A 1 114 ? 16.342 26.823 -4.980 1.00 8.34 111 PHE A CA 1
ATOM 873 C C . PHE A 1 114 ? 17.548 26.269 -4.238 1.00 8.63 111 PHE A C 1
ATOM 874 O O . PHE A 1 114 ? 18.540 25.895 -4.861 1.00 9.41 111 PHE A O 1
ATOM 882 N N . SER A 1 115 ? 17.473 26.237 -2.914 1.00 9.13 112 SER A N 1
ATOM 883 C CA . SER A 1 115 ? 18.628 25.814 -2.109 1.00 10.66 112 SER A CA 1
ATOM 884 C C . SER A 1 115 ? 18.965 24.345 -2.350 1.00 10.59 112 SER A C 1
ATOM 885 O O . SER A 1 115 ? 20.142 23.956 -2.332 1.00 11.66 112 SER A O 1
ATOM 888 N N . LEU A 1 116 ? 17.937 23.536 -2.594 1.00 9.78 113 LEU A N 1
ATOM 889 C CA . LEU A 1 116 ? 18.124 22.105 -2.820 1.00 10.16 113 LEU A CA 1
ATOM 890 C C . LEU A 1 116 ? 18.918 21.839 -4.093 1.00 10.22 113 LEU A C 1
ATOM 891 O O . LEU A 1 116 ? 19.489 20.754 -4.270 1.00 11.86 113 LEU A O 1
ATOM 896 N N . LEU A 1 117 ? 18.965 22.828 -4.974 1.00 10.58 114 LEU A N 1
ATOM 897 C CA . LEU A 1 117 ? 19.685 22.673 -6.227 1.00 11.39 114 LEU A CA 1
ATOM 898 C C . LEU A 1 117 ? 21.191 22.694 -6.066 1.00 12.61 114 LEU A C 1
ATOM 899 O O . LEU A 1 117 ? 21.905 22.305 -6.989 1.00 12.93 114 LEU A O 1
ATOM 904 N N . LYS A 1 118 ? 21.666 23.171 -4.913 1.00 13.15 115 LYS A N 1
ATOM 905 C CA . LYS A 1 118 ? 23.102 23.312 -4.645 1.00 14.77 115 LYS A CA 1
ATOM 906 C C . LYS A 1 118 ? 23.820 24.062 -5.778 1.00 15.68 115 LYS A C 1
ATOM 907 O O . LYS A 1 118 ? 24.865 23.627 -6.288 1.00 16.52 115 LYS A O 1
ATOM 909 N N . ARG A 1 119 ? 23.241 25.192 -6.178 1.00 16.03 116 ARG A N 1
ATOM 910 C CA . ARG A 1 119 ? 23.809 26.021 -7.235 1.00 17.34 116 ARG A CA 1
ATOM 911 C C . ARG A 1 119 ? 24.168 27.408 -6.714 1.00 17.25 116 ARG A C 1
ATOM 912 O O . ARG A 1 119 ? 24.418 28.324 -7.503 1.00 18.20 116 ARG A O 1
ATOM 920 N N . ASP A 1 120 ? 24.192 27.549 -5.387 1.00 17.63 117 ASP A N 1
ATOM 921 C CA . ASP A 1 120 ? 24.491 28.814 -4.703 1.00 17.95 117 ASP A CA 1
ATOM 922 C C . ASP A 1 120 ? 23.547 29.916 -5.150 1.00 16.70 117 ASP A C 1
ATOM 923 O O . ASP A 1 120 ? 23.935 31.075 -5.286 1.00 16.86 117 ASP A O 1
ATOM 928 N N . ILE A 1 121 ? 22.295 29.546 -5.397 1.00 14.88 118 ILE A N 1
ATOM 929 C CA . ILE A 1 121 ? 21.313 30.538 -5.804 1.00 13.79 118 ILE A CA 1
ATOM 930 C C . ILE A 1 121 ? 21.031 31.402 -4.578 1.00 12.98 118 ILE A C 1
ATOM 931 O O . ILE A 1 121 ? 20.765 30.864 -3.504 1.00 12.59 118 ILE A O 1
ATOM 936 N N . PRO A 1 122 ? 21.115 32.740 -4.724 1.00 12.64 119 PRO A N 1
ATOM 937 C CA . PRO A 1 122 ? 20.868 33.618 -3.586 1.00 12.47 119 PRO A CA 1
ATOM 938 C C . PRO A 1 122 ? 19.384 33.660 -3.273 1.00 11.89 119 PRO A C 1
ATOM 939 O O . PRO A 1 122 ? 18.570 33.185 -4.076 1.00 11.76 119 PRO A O 1
ATOM 943 N N . LYS A 1 123 ? 19.045 34.218 -2.115 1.00 11.87 120 LYS A N 1
ATOM 944 C CA . LYS A 1 123 ? 17.653 34.335 -1.713 1.00 11.56 120 LYS A CA 1
ATOM 945 C C . LYS A 1 123 ? 16.903 35.177 -2.728 1.00 10.86 120 LYS A C 1
ATOM 946 O O . LYS A 1 123 ? 17.455 36.115 -3.302 1.00 10.30 120 LYS A O 1
ATOM 952 N N . THR A 1 124 ? 15.639 34.831 -2.932 1.00 9.73 121 THR A N 1
ATOM 953 C CA . THR A 1 124 ? 14.797 35.497 -3.914 1.00 9.67 121 THR A CA 1
ATOM 954 C C . THR A 1 124 ? 14.751 36.992 -3.665 1.00 9.88 121 THR A C 1
ATOM 955 O O . THR A 1 124 ? 14.797 37.797 -4.601 1.00 9.96 121 THR A O 1
ATOM 959 N N . ASN A 1 125 ? 14.673 37.384 -2.396 1.00 10.40 122 ASN A N 1
ATOM 960 C CA . ASN A 1 125 ? 14.543 38.810 -2.108 1.00 11.56 122 ASN A CA 1
ATOM 961 C C . ASN A 1 125 ? 15.818 39.627 -2.350 1.00 11.95 122 ASN A C 1
ATOM 962 O O . ASN A 1 125 ? 15.816 40.849 -2.163 1.00 13.19 122 ASN A O 1
ATOM 967 N N . THR A 1 126 ? 16.891 38.960 -2.776 1.00 11.80 123 THR A N 1
ATOM 968 C CA . THR A 1 126 ? 18.102 39.668 -3.199 1.00 12.06 123 THR A CA 1
ATOM 969 C C . THR A 1 126 ? 18.062 40.002 -4.677 1.00 12.01 123 THR A C 1
ATOM 970 O O . THR A 1 126 ? 18.840 40.841 -5.137 1.00 12.77 123 THR A O 1
ATOM 974 N N . PHE A 1 127 ? 17.187 39.333 -5.428 1.00 11.54 124 PHE A N 1
ATOM 975 C CA . PHE A 1 127 ? 17.071 39.628 -6.857 1.00 11.44 124 PHE A CA 1
ATOM 976 C C . PHE A 1 127 ? 15.674 40.036 -7.333 1.00 11.36 124 PHE A C 1
ATOM 977 O O . PHE A 1 127 ? 15.508 40.420 -8.491 1.00 11.00 124 PHE A O 1
ATOM 985 N N . CYS A 1 128 ? 14.702 39.954 -6.426 1.00 11.03 125 CYS A N 1
ATOM 986 C CA . CYS A 1 128 ? 13.344 40.438 -6.642 1.00 10.96 125 CYS A CA 1
ATOM 987 C C . CYS A 1 128 ? 12.939 41.288 -5.455 1.00 11.02 125 CYS A C 1
ATOM 988 O O . CYS A 1 128 ? 13.404 41.049 -4.335 1.00 11.25 125 CYS A O 1
ATOM 991 N N . LYS A 1 129 ? 12.057 42.255 -5.694 1.00 10.56 126 LYS A N 1
ATOM 992 C CA . LYS A 1 129 ? 11.355 42.895 -4.596 1.00 11.44 126 LYS A CA 1
ATOM 993 C C . LYS A 1 129 ? 10.212 41.946 -4.255 1.00 10.74 126 LYS A C 1
ATOM 994 O O . LYS A 1 129 ? 9.654 41.299 -5.141 1.00 11.92 126 LYS A O 1
ATOM 1000 N N . VAL A 1 130 ? 9.899 41.819 -2.971 1.00 9.75 127 VAL A N 1
ATOM 1001 C CA . VAL A 1 130 ? 8.813 40.947 -2.564 1.00 9.67 127 VAL A CA 1
ATOM 1002 C C . VAL A 1 130 ? 7.772 41.770 -1.854 1.00 9.11 127 VAL A C 1
ATOM 1003 O O . VAL A 1 130 ? 8.063 42.424 -0.849 1.00 10.06 127 VAL A O 1
ATOM 1007 N N . THR A 1 131 ? 6.568 41.742 -2.398 1.00 8.21 128 THR A N 1
ATOM 1008 C CA . THR A 1 131 ? 5.441 42.414 -1.775 1.00 8.29 128 THR A CA 1
ATOM 1009 C C . THR A 1 131 ? 4.448 41.379 -1.289 1.00 7.79 128 THR A C 1
ATOM 1010 O O . THR A 1 131 ? 4.001 40.520 -2.056 1.00 7.88 128 THR A O 1
ATOM 1014 N N . ASP A 1 132 ? 4.106 41.458 -0.009 1.00 7.46 129 ASP A N 1
ATOM 1015 C CA . ASP A 1 132 ? 3.122 40.552 0.532 1.00 7.33 129 ASP A CA 1
ATOM 1016 C C . ASP A 1 132 ? 1.769 41.226 0.419 1.00 7.26 129 ASP A C 1
ATOM 1017 O O . ASP A 1 132 ? 1.436 42.111 1.211 1.00 7.21 129 ASP A O 1
ATOM 1022 N N . SER A 1 133 ? 0.980 40.801 -0.563 1.00 6.79 130 SER A N 1
ATOM 1023 C CA . SER A 1 133 ? -0.330 41.423 -0.779 1.00 7.11 130 SER A CA 1
ATOM 1024 C C . SER A 1 133 ? -1.280 41.218 0.401 1.00 7.23 130 SER A C 1
ATOM 1025 O O . SER A 1 133 ? -2.242 41.975 0.567 1.00 7.57 130 SER A O 1
ATOM 1028 N N . LEU A 1 134 ? -1.008 40.211 1.231 1.00 6.48 131 LEU A N 1
ATOM 1029 C CA . LEU A 1 134 ? -1.818 39.981 2.416 1.00 7.06 131 LEU A CA 1
ATOM 1030 C C . LEU A 1 134 ? -1.505 41.023 3.476 1.00 6.85 131 LEU A C 1
ATOM 1031 O O . LEU A 1 134 ? -2.412 41.518 4.149 1.00 7.51 131 LEU A O 1
ATOM 1036 N N . ALA A 1 135 ? -0.234 41.404 3.600 1.00 7.42 132 ALA A N 1
ATOM 1037 C CA . ALA A 1 135 ? 0.129 42.492 4.513 1.00 7.62 132 ALA A CA 1
ATOM 1038 C C . ALA A 1 135 ? -0.472 43.794 3.996 1.00 7.54 132 ALA A C 1
ATOM 1039 O O . ALA A 1 135 ? -1.016 44.582 4.759 1.00 8.55 132 ALA A O 1
ATOM 1041 N N . VAL A 1 136 ? -0.408 44.000 2.682 1.00 7.57 133 VAL A N 1
ATOM 1042 C CA . VAL A 1 136 ? -0.967 45.219 2.092 1.00 7.96 133 VAL A CA 1
ATOM 1043 C C . VAL A 1 136 ? -2.475 45.281 2.362 1.00 7.59 133 VAL A C 1
ATOM 1044 O O . VAL A 1 136 ? -3.006 46.319 2.778 1.00 8.56 133 VAL A O 1
ATOM 1048 N N . ALA A 1 137 ? -3.158 44.165 2.135 1.00 7.63 134 ALA A N 1
ATOM 1049 C CA . ALA A 1 137 ? -4.606 44.077 2.357 1.00 6.78 134 ALA A CA 1
ATOM 1050 C C . ALA A 1 137 ? -4.950 44.322 3.824 1.00 7.15 134 ALA A C 1
ATOM 1051 O O . ALA A 1 137 ? -5.901 45.040 4.150 1.00 7.85 134 ALA A O 1
ATOM 1053 N N . ARG A 1 138 ? -4.152 43.735 4.716 1.00 6.51 135 ARG A N 1
ATOM 1054 C CA . ARG A 1 138 ? -4.385 43.933 6.138 1.00 6.59 135 ARG A CA 1
ATOM 1055 C C . ARG A 1 138 ? -4.217 45.385 6.524 1.00 7.40 135 ARG A C 1
ATOM 1056 O O . ARG A 1 138 ? -4.958 45.868 7.356 1.00 7.20 135 ARG A O 1
ATOM 1064 N N . LYS A 1 139 ? -3.261 46.071 5.901 1.00 8.11 136 LYS A N 1
ATOM 1065 C CA . LYS A 1 139 ? -3.041 47.484 6.187 1.00 8.92 136 LYS A CA 1
ATOM 1066 C C . LYS A 1 139 ? -4.219 48.313 5.695 1.00 9.27 136 LYS A C 1
ATOM 1067 O O . LYS A 1 139 ? -4.628 49.274 6.351 1.00 9.86 136 LYS A O 1
ATOM 1073 N N . MET A 1 140 ? -4.741 47.939 4.532 1.00 9.03 137 MET A N 1
ATOM 1074 C CA . MET A 1 140 ? -5.868 48.645 3.916 1.00 10.48 137 MET A CA 1
ATOM 1075 C C . MET A 1 140 ? -7.194 48.353 4.593 1.00 9.63 137 MET A C 1
ATOM 1076 O O . MET A 1 140 ? -8.078 49.222 4.648 1.00 10.18 137 MET A O 1
ATOM 1081 N N . PHE A 1 141 ? -7.336 47.124 5.073 1.00 8.18 138 PHE A N 1
ATOM 1082 C CA . PHE A 1 141 ? -8.581 46.639 5.643 1.00 7.66 138 PHE A 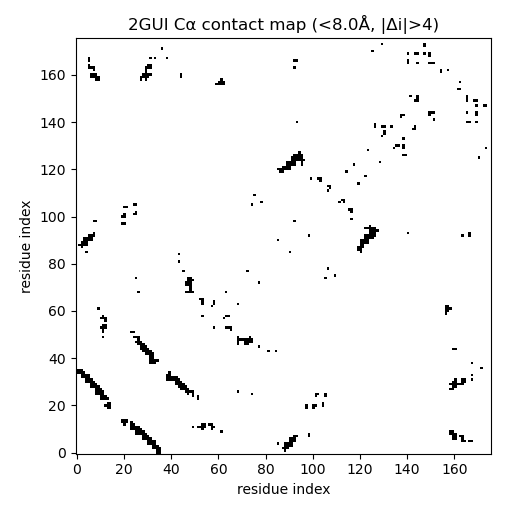CA 1
ATOM 1083 C C . PHE A 1 141 ? -8.317 46.028 7.006 1.00 7.64 138 PHE A C 1
ATOM 1084 O O . PHE A 1 141 ? -8.596 44.850 7.227 1.00 8.08 138 PHE A O 1
ATOM 1092 N N . PRO A 1 142 ? -7.789 46.837 7.933 1.00 7.63 139 PRO A N 1
ATOM 1093 C CA . PRO A 1 142 ? -7.472 46.273 9.242 1.00 7.92 139 PRO A CA 1
ATOM 1094 C C . PRO A 1 142 ? -8.751 45.817 9.928 1.00 8.34 139 PRO A C 1
ATOM 1095 O O . PRO A 1 142 ? -9.807 46.450 9.783 1.00 8.46 139 PRO A O 1
ATOM 1099 N N . GLY A 1 143 ? -8.658 44.707 10.643 1.00 8.21 140 GLY A N 1
ATOM 1100 C CA . GLY A 1 143 ? -9.799 44.169 11.358 1.00 8.41 140 GLY A CA 1
ATOM 1101 C C . GLY A 1 143 ? -10.804 43.475 10.468 1.00 8.43 140 GLY A C 1
ATOM 1102 O O . GLY A 1 143 ? -11.885 43.098 10.925 1.00 9.87 140 GLY A O 1
ATOM 1103 N N . LYS A 1 144 ? -10.469 43.302 9.190 1.00 7.71 141 LYS A N 1
ATOM 1104 C CA . LYS A 1 144 ? -11.407 42.657 8.279 1.00 8.20 141 LYS A CA 1
ATOM 1105 C C . LYS A 1 144 ? -10.813 41.352 7.771 1.00 7.74 141 LYS A C 1
ATOM 1106 O O . LYS A 1 144 ? -9.626 41.071 7.990 1.00 8.36 141 LYS A O 1
ATOM 1112 N N . ARG A 1 145 ? -11.634 40.559 7.098 1.00 7.61 142 ARG A N 1
ATOM 1113 C CA . ARG A 1 145 ? -11.138 39.345 6.447 1.00 7.33 142 ARG A CA 1
ATOM 1114 C C . ARG A 1 145 ? -10.287 39.760 5.275 1.00 7.71 142 ARG A C 1
ATOM 1115 O O . ARG A 1 145 ? -10.639 40.681 4.533 1.00 7.62 142 ARG A O 1
ATOM 1123 N N . ASN A 1 146 ? -9.169 39.073 5.090 1.00 6.60 143 ASN A N 1
ATOM 1124 C CA . ASN A 1 146 ? -8.299 39.446 3.989 1.00 6.60 143 ASN A CA 1
ATOM 1125 C C . ASN A 1 146 ? -7.778 38.246 3.218 1.00 6.89 143 ASN A C 1
ATOM 1126 O O . ASN A 1 146 ? -6.787 38.349 2.499 1.00 7.33 143 ASN A O 1
ATOM 1131 N N . SER A 1 147 ? -8.465 37.113 3.333 1.00 6.93 144 SER A N 1
ATOM 1132 C CA . SER A 1 147 ? -8.189 36.018 2.398 1.00 7.42 144 SER A CA 1
ATOM 1133 C C . SER A 1 147 ? -8.391 36.531 0.978 1.00 7.60 144 SER A C 1
ATOM 1134 O O . SER A 1 147 ? -9.113 37.505 0.742 1.00 7.77 144 SER A O 1
ATOM 1137 N N . LEU A 1 148 ? -7.768 35.856 0.028 1.00 7.84 145 LEU A N 1
ATOM 1138 C CA . LEU A 1 148 ? -7.951 36.209 -1.361 1.00 7.67 145 LEU A CA 1
ATOM 1139 C C . LEU A 1 148 ? -9.448 36.186 -1.702 1.00 8.21 145 LEU A C 1
ATOM 1140 O O . LEU A 1 148 ? -9.930 37.071 -2.401 1.00 8.82 145 LEU A O 1
ATOM 1145 N N . ASP A 1 149 ? -10.183 35.207 -1.177 1.00 8.75 146 ASP A N 1
ATOM 1146 C CA . ASP A 1 149 ? -11.628 35.127 -1.463 1.00 9.22 146 ASP A CA 1
ATOM 1147 C C . ASP A 1 149 ? -12.373 36.337 -0.904 1.00 9.11 146 ASP A C 1
ATOM 1148 O O . ASP A 1 149 ? -13.260 36.904 -1.564 1.00 9.32 146 ASP A O 1
ATOM 1153 N N . ALA A 1 150 ? -12.027 36.722 0.322 1.00 8.20 147 ALA A N 1
ATOM 1154 C CA . ALA A 1 150 ? -12.634 37.920 0.923 1.00 8.61 147 ALA A CA 1
ATOM 1155 C C . ALA A 1 150 ? -12.346 39.151 0.068 1.00 8.52 147 ALA A C 1
ATOM 1156 O O . ALA A 1 150 ? -13.203 40.003 -0.124 1.00 9.31 147 ALA A O 1
ATOM 1158 N N . LEU A 1 151 ? -11.119 39.242 -0.437 1.00 7.90 148 LEU A N 1
ATOM 1159 C CA . LEU A 1 151 ? -10.731 40.363 -1.287 1.00 8.28 148 LEU A CA 1
ATOM 1160 C C . LEU A 1 151 ? -11.453 40.320 -2.624 1.00 8.93 148 LEU A C 1
ATOM 1161 O O . LEU A 1 151 ? -11.803 41.367 -3.181 1.00 9.23 148 LEU A O 1
ATOM 1166 N N . CYS A 1 152 ? -11.692 39.112 -3.131 1.00 9.37 149 CYS A N 1
ATOM 1167 C CA . CYS A 1 152 ? -12.472 38.965 -4.360 1.00 10.33 149 CYS A CA 1
ATOM 1168 C C . CYS A 1 152 ? -13.858 39.542 -4.210 1.00 10.90 149 CYS A C 1
ATOM 1169 O O . CYS A 1 152 ? -14.356 40.195 -5.119 1.00 11.57 149 CYS A O 1
ATOM 1172 N N . ALA A 1 153 ? -14.486 39.278 -3.068 1.00 11.19 150 ALA A N 1
ATOM 1173 C CA . ALA A 1 153 ? -15.822 39.801 -2.824 1.00 11.40 150 ALA A CA 1
ATOM 1174 C C . ALA A 1 153 ? -15.733 41.317 -2.726 1.00 12.00 150 ALA A C 1
ATOM 1175 O O . ALA A 1 153 ? -16.546 42.038 -3.298 1.00 12.31 150 ALA A O 1
ATOM 1177 N N . ARG A 1 154 ? -14.706 41.792 -2.029 1.00 11.84 151 ARG A N 1
ATOM 1178 C CA . ARG A 1 154 ? -14.538 43.205 -1.773 1.00 12.50 151 ARG A CA 1
ATOM 1179 C C . ARG A 1 154 ? -14.364 43.974 -3.088 1.00 12.61 151 ARG A C 1
ATOM 1180 O O . ARG A 1 154 ? -14.923 45.057 -3.269 1.00 13.48 151 ARG A O 1
ATOM 1188 N N . TYR A 1 155 ? -13.627 43.386 -4.026 1.00 11.99 152 TYR A N 1
ATOM 1189 C CA . TYR A 1 155 ? -13.315 44.045 -5.282 1.00 11.68 152 TYR A CA 1
ATOM 1190 C C . TYR A 1 155 ? -14.069 43.520 -6.498 1.00 12.36 152 TYR A C 1
ATOM 1191 O O . TYR A 1 155 ? -13.708 43.826 -7.641 1.00 12.67 152 TYR A O 1
ATOM 1200 N N . GLU A 1 156 ? -15.089 42.706 -6.238 1.00 12.10 153 GLU A N 1
ATOM 1201 C CA . GLU A 1 156 ? -15.945 42.148 -7.292 1.00 13.17 153 GLU A CA 1
ATOM 1202 C C . GLU A 1 156 ? -15.130 41.443 -8.369 1.00 14.05 153 GLU A C 1
ATOM 1203 O O . GLU A 1 156 ? -15.366 41.603 -9.581 1.00 15.10 153 GLU A O 1
ATOM 1209 N N . ILE A 1 157 ? -14.160 40.660 -7.906 1.00 14.62 154 ILE A N 1
ATOM 1210 C CA . ILE A 1 157 ? -13.346 39.836 -8.780 1.00 16.10 154 ILE A CA 1
ATOM 1211 C C . ILE A 1 157 ? -13.935 38.431 -8.790 1.00 17.21 154 ILE A C 1
ATOM 1212 O O . ILE A 1 157 ? -14.289 37.881 -7.741 1.00 17.01 154 ILE A O 1
ATOM 1217 N N . ASP A 1 158 ? -14.048 37.861 -9.985 1.00 18.85 155 ASP A N 1
ATOM 1218 C CA . ASP A 1 158 ? -14.618 36.532 -10.149 1.00 20.36 155 ASP A CA 1
ATOM 1219 C C . ASP A 1 158 ? -13.676 35.444 -9.644 1.00 20.74 155 ASP A C 1
ATOM 1220 O O . ASP A 1 158 ? -12.588 35.245 -10.181 1.00 21.70 155 ASP A O 1
ATOM 1225 N N . ASN A 1 159 ? -14.107 34.755 -8.596 1.00 20.73 156 ASN A N 1
ATOM 1226 C CA . ASN A 1 159 ? -13.408 33.576 -8.112 1.00 20.82 156 ASN A CA 1
ATOM 1227 C C . ASN A 1 159 ? -14.329 32.349 -8.166 1.00 20.97 156 ASN A C 1
ATOM 1228 O O . ASN A 1 159 ? -14.128 31.374 -7.434 1.00 20.56 156 ASN A O 1
ATOM 1233 N N . SER A 1 160 ? -15.336 32.406 -9.044 1.00 21.47 157 SER A N 1
ATOM 1234 C CA . SER A 1 160 ? -16.316 31.324 -9.174 1.00 22.40 157 SER A CA 1
ATOM 1235 C C . SER A 1 160 ? -15.686 30.023 -9.660 1.00 22.58 157 SER A C 1
ATOM 1236 O O . SER A 1 160 ? -16.220 28.942 -9.399 1.00 23.38 157 SER A O 1
ATOM 1239 N N . LYS A 1 161 ? -14.555 30.126 -10.359 1.00 22.64 158 LYS A N 1
ATOM 1240 C CA . LYS A 1 161 ? -13.836 28.938 -10.820 1.00 22.31 158 LYS A CA 1
ATOM 1241 C C . LYS A 1 161 ? -12.905 28.363 -9.752 1.00 22.27 158 LYS A C 1
ATOM 1242 O O . LYS A 1 161 ? -12.185 27.394 -10.014 1.00 21.91 158 LYS A O 1
ATOM 1244 N N . ARG A 1 162 ? -12.938 28.944 -8.550 1.00 22.21 159 ARG A N 1
ATOM 1245 C CA . ARG A 1 162 ? -11.932 28.657 -7.523 1.00 22.45 159 ARG A CA 1
ATOM 1246 C C . ARG A 1 162 ? -12.419 27.751 -6.388 1.00 22.98 159 ARG A C 1
ATOM 1247 O O . ARG A 1 162 ? -12.037 27.942 -5.226 1.00 23.80 159 ARG A O 1
ATOM 1255 N N . THR A 1 163 ? -13.241 26.759 -6.722 1.00 23.48 160 THR A N 1
ATOM 1256 C CA . THR A 1 163 ? -13.637 25.748 -5.740 1.00 24.22 160 THR A CA 1
ATOM 1257 C C . THR A 1 163 ? -12.373 25.063 -5.219 1.00 23.54 160 THR A C 1
ATOM 1258 O O . THR A 1 163 ? -12.173 24.953 -4.004 1.00 24.25 160 THR A O 1
ATOM 1262 N N . LEU A 1 164 ? -11.525 24.628 -6.152 1.00 22.31 161 LEU A N 1
ATOM 1263 C CA . LEU A 1 164 ? -10.172 24.192 -5.824 1.00 20.72 161 LEU A CA 1
ATOM 1264 C C . LEU A 1 164 ? -9.212 25.321 -6.148 1.00 19.34 161 LEU A C 1
ATOM 1265 O O . LEU A 1 164 ? -9.377 26.039 -7.137 1.00 19.67 161 LEU A O 1
ATOM 1270 N N . HIS A 1 165 ? -8.218 25.479 -5.292 1.00 17.49 162 HIS A N 1
ATOM 1271 C CA . HIS A 1 165 ? -7.181 26.456 -5.523 1.00 15.93 162 HIS A CA 1
ATOM 1272 C C . HIS A 1 165 ? -6.226 25.886 -6.561 1.00 14.46 162 HIS A C 1
ATOM 1273 O O . HIS A 1 165 ? -5.989 24.685 -6.607 1.00 14.98 162 HIS A O 1
ATOM 1280 N N . GLY A 1 166 ? -5.693 26.754 -7.407 1.00 12.08 163 GLY A N 1
ATOM 1281 C CA . GLY A 1 166 ? -4.621 26.360 -8.317 1.00 10.44 163 GLY A CA 1
ATOM 1282 C C . GLY A 1 166 ? -3.673 27.525 -8.404 1.00 9.46 163 GLY A C 1
ATOM 1283 O O . GLY A 1 166 ? -4.074 28.672 -8.173 1.00 9.65 163 GLY A O 1
ATOM 1284 N N . ALA A 1 167 ? -2.408 27.257 -8.713 1.00 8.28 164 ALA A N 1
ATOM 1285 C CA . ALA A 1 167 ? -1.413 28.326 -8.625 1.00 7.87 164 ALA A CA 1
ATOM 1286 C C . ALA A 1 167 ? -1.639 29.404 -9.681 1.00 7.80 164 ALA A C 1
ATOM 1287 O O . ALA A 1 167 ? -1.604 30.591 -9.365 1.00 9.01 164 ALA A O 1
ATOM 1289 N N . LEU A 1 168 ? -1.850 28.996 -10.931 1.00 7.78 165 LEU A N 1
ATOM 1290 C CA . LEU A 1 168 ? -2.093 29.996 -11.979 1.00 7.81 165 LEU A CA 1
ATOM 1291 C C . LEU A 1 168 ? -3.433 30.684 -11.741 1.00 8.40 165 LEU A C 1
ATOM 1292 O O . LEU A 1 168 ? -3.544 31.901 -11.849 1.00 8.10 165 LEU A O 1
ATOM 1297 N N . LEU A 1 169 ? -4.454 29.895 -11.420 1.00 8.43 166 LEU A N 1
ATOM 1298 C CA . LEU A 1 169 ? -5.752 30.465 -11.107 1.00 9.04 166 LEU A CA 1
ATOM 1299 C C . LEU A 1 169 ? -5.641 31.503 -9.994 1.00 8.34 166 LEU A C 1
ATOM 1300 O O . LEU A 1 169 ? -6.136 32.618 -10.127 1.00 8.74 166 LEU A O 1
ATOM 1305 N N . ASP A 1 170 ? -4.946 31.148 -8.916 1.00 8.05 167 ASP A N 1
ATOM 1306 C CA . ASP A 1 170 ? -4.822 32.035 -7.776 1.00 8.41 167 ASP A CA 1
ATOM 1307 C C . ASP A 1 170 ? -3.988 33.257 -8.096 1.00 8.23 167 ASP A C 1
ATOM 1308 O O . ASP A 1 170 ? -4.256 34.343 -7.590 1.00 8.59 167 ASP A O 1
ATOM 1313 N N . ALA A 1 171 ? -2.961 33.082 -8.919 1.00 7.68 168 ALA A N 1
ATOM 1314 C CA . ALA A 1 171 ? -2.113 34.207 -9.286 1.00 8.16 168 ALA A CA 1
ATOM 1315 C C . ALA A 1 171 ? -2.902 35.189 -10.141 1.00 8.36 168 ALA A C 1
ATOM 1316 O O . ALA A 1 171 ? -2.754 36.404 -9.980 1.00 8.76 168 ALA A O 1
ATOM 1318 N N A GLN A 1 172 ? -3.738 34.666 -11.039 0.55 8.38 169 GLN A N 1
ATOM 1319 N N B GLN A 1 172 ? -3.728 34.654 -11.042 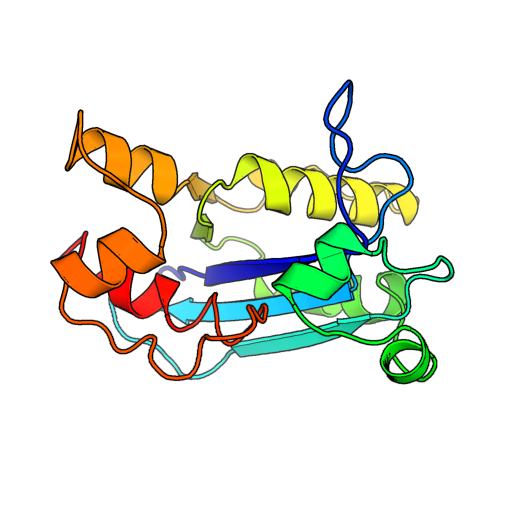0.45 8.35 169 GLN A N 1
ATOM 1320 C CA A GLN A 1 172 ? -4.538 35.527 -11.920 0.55 9.02 169 GLN A CA 1
ATOM 1321 C CA B GLN A 1 172 ? -4.551 35.483 -11.923 0.45 8.86 169 GLN A CA 1
ATOM 1322 C C A GLN A 1 172 ? -5.573 36.286 -11.104 0.55 8.78 169 GLN A C 1
ATOM 1323 C C B GLN A 1 172 ? -5.540 36.280 -11.084 0.45 8.68 169 GLN A C 1
ATOM 1324 O O A GLN A 1 172 ? -5.766 37.488 -11.292 0.55 8.49 169 GLN A O 1
ATOM 1325 O O B GLN A 1 172 ? -5.670 37.497 -11.242 0.45 8.42 169 GLN A O 1
ATOM 1336 N N . ILE A 1 173 ? -6.219 35.585 -10.177 1.00 8.41 170 ILE A N 1
ATOM 1337 C CA . ILE A 1 173 ? -7.185 36.222 -9.295 1.00 8.84 170 ILE A CA 1
ATOM 1338 C C . ILE A 1 173 ? -6.487 37.280 -8.437 1.00 8.78 170 ILE A C 1
ATOM 1339 O O . ILE A 1 173 ? -6.957 38.415 -8.338 1.00 8.96 170 ILE A O 1
ATOM 1344 N N . LEU A 1 174 ? -5.351 36.924 -7.843 1.00 8.04 171 LEU A N 1
ATOM 1345 C CA . LEU A 1 174 ? -4.617 37.900 -7.049 1.00 8.16 171 LEU A CA 1
ATOM 1346 C C . LEU A 1 174 ? -4.201 39.112 -7.874 1.00 8.29 171 LEU A C 1
ATOM 1347 O O . LEU A 1 174 ? -4.223 40.223 -7.376 1.00 9.01 171 LEU A O 1
ATOM 1352 N N . ALA A 1 175 ? -3.800 38.901 -9.123 1.00 8.21 172 ALA A N 1
ATOM 1353 C CA . ALA A 1 175 ? -3.365 40.028 -9.935 1.00 8.23 172 ALA A CA 1
ATOM 1354 C C . ALA A 1 175 ? -4.522 41.007 -10.075 1.00 9.02 172 ALA A C 1
ATOM 1355 O O . ALA A 1 175 ? -4.329 42.208 -9.922 1.00 9.50 172 ALA A O 1
ATOM 1357 N N . GLU A 1 176 ? -5.711 40.479 -10.340 1.00 9.68 173 GLU A N 1
ATOM 1358 C CA . GLU A 1 176 ? -6.910 41.313 -10.494 1.00 10.80 173 GLU A CA 1
ATOM 1359 C C . GLU A 1 176 ? -7.218 42.029 -9.204 1.00 10.93 173 GLU A C 1
ATOM 1360 O O . GLU A 1 176 ? -7.481 43.244 -9.187 1.00 11.62 173 GLU A O 1
ATOM 1366 N N . VAL A 1 177 ? -7.159 41.289 -8.104 1.00 9.77 174 VAL A N 1
ATOM 1367 C CA . VAL A 1 177 ? -7.398 41.873 -6.794 1.00 9.67 174 VAL A CA 1
ATOM 1368 C C . VAL A 1 177 ? -6.376 42.964 -6.476 1.00 9.72 174 VAL A C 1
ATOM 1369 O O . VAL A 1 177 ? -6.725 44.044 -6.001 1.00 9.65 174 VAL A O 1
ATOM 1373 N N . TYR A 1 178 ? -5.105 42.672 -6.728 1.00 9.39 175 TYR A N 1
ATOM 1374 C CA . TYR A 1 178 ? -4.054 43.589 -6.369 1.00 9.38 175 TYR A CA 1
ATOM 1375 C C . TYR A 1 178 ? -4.082 44.853 -7.219 1.00 9.48 175 TYR A C 1
ATOM 1376 O O . TYR A 1 178 ? -3.797 45.943 -6.720 1.00 9.81 175 TYR A O 1
ATOM 1385 N N . LEU A 1 179 ? -4.433 44.698 -8.494 1.00 9.79 176 LEU A N 1
ATOM 1386 C CA . LEU A 1 179 ? -4.586 45.852 -9.365 1.00 11.21 176 LEU A CA 1
ATOM 1387 C C . LEU A 1 179 ? -5.674 46.759 -8.802 1.00 11.27 176 LEU A C 1
ATOM 1388 O O . LEU A 1 179 ? -5.491 47.974 -8.735 1.00 12.35 176 LEU A O 1
ATOM 1393 N N . ALA A 1 180 ? -6.775 46.156 -8.361 1.00 11.35 177 ALA A N 1
ATOM 1394 C CA . ALA A 1 180 ? -7.887 46.923 -7.785 1.00 11.65 177 ALA A CA 1
ATOM 1395 C C . ALA A 1 180 ? -7.492 47.568 -6.459 1.00 12.01 177 ALA A C 1
ATOM 1396 O O . ALA A 1 180 ? -7.834 48.729 -6.188 1.00 11.99 177 ALA A O 1
ATOM 1398 N N A MET A 1 181 ? -6.759 46.820 -5.643 0.75 11.63 178 MET A N 1
ATOM 1399 N N B MET A 1 181 ? -6.767 46.819 -5.630 0.25 12.16 178 MET A N 1
ATOM 1400 C CA A MET A 1 181 ? -6.274 47.318 -4.358 0.75 11.76 178 MET A CA 1
ATOM 1401 C CA B MET A 1 181 ? -6.286 47.332 -4.344 0.25 12.43 178 MET A CA 1
ATOM 1402 C C A MET A 1 181 ? -5.403 48.545 -4.514 0.75 12.59 178 MET A C 1
ATOM 1403 C C B MET A 1 181 ? -5.378 48.541 -4.496 0.25 13.07 178 MET A C 1
ATOM 1404 O O A MET A 1 181 ? -5.444 49.446 -3.692 0.75 12.62 178 MET A O 1
ATOM 1405 O O B MET A 1 181 ? -5.372 49.430 -3.647 0.25 13.04 178 MET A O 1
ATOM 1414 N N . THR A 1 182 ? -4.610 48.564 -5.581 1.00 13.57 179 THR A N 1
ATOM 1415 C CA . THR A 1 182 ? -3.626 49.618 -5.798 1.00 15.36 179 THR A CA 1
ATOM 1416 C C . THR A 1 182 ? -4.127 50.619 -6.843 1.00 17.13 179 THR A C 1
ATOM 1417 O O . THR A 1 182 ? -3.372 51.480 -7.305 1.00 18.90 179 THR A O 1
ATOM 1421 N N . GLY A 1 183 ? -5.416 50.512 -7.167 1.00 18.59 180 GLY A N 1
ATOM 1422 C CA . GLY A 1 183 ? -6.058 51.334 -8.195 1.00 20.15 180 GLY A CA 1
ATOM 1423 C C . GLY A 1 183 ? -7.073 52.315 -7.640 1.00 21.33 180 GLY A C 1
ATOM 1424 O O . GLY A 1 183 ? -7.811 52.938 -8.408 1.00 22.85 180 GLY A O 1
#

Nearest PDB structures (foldseek):
  1j53-assembly1_A  TM=1.005E+00  e=4.676E-34  Escherichia coli
  2ido-assembly1_A  TM=9.943E-01  e=8.450E-33  Escherichia coli
  5fkw-assembly1_D  TM=9.591E-01  e=1.181E-28  Escherichia coli K-12
  5fku-assembly1_D  TM=9.587E-01  e=8.165E-29  Escherichia coli K-12
  5m1s-assembly1_D  TM=9.432E-01  e=6.166E-25  Escherichia coli K-12

GO terms:
  GO:0005515 protein binding (F, IPI)
  GO:0044776 DNA polymerase III, core complex (C, IDA)
  GO:0004527 exonuclease activity (F, IDA)
  GO:0045004 DNA replication proofreading (P, IMP)
  GO:0006272 leading strand elongation (P, IDA)
  GO:0006273 lagging strand elongation (P, IDA)

CATH classification: 3.30.420.10

Solvent-accessible surface area: 8864 Å² total; per-residue (Å²): 183,103,70,44,0,3,0,20,6,13,8,0,9,104,45,179,157,65,45,43,57,99,44,9,47,2,0,3,0,0,0,0,19,1,38,104,122,54,71,65,58,92,50,13,75,27,59,1,67,8,93,77,126,12,52,113,127,10,95,58,65,10,26,14,42,55,75,94,1,130,121,44,47,39,8,52,126,12,0,72,114,0,14,109,21,0,128,61,1,30,0,0,0,30,69,4,72,41,2,20,13,0,0,29,26,2,2,71,93,35,94,116,145,32,72,139,0,88,95,25,7,136,47,16,42,0,19,53,41,0,139,176,78,45,90,85,136,189,10,63,12,58,15,0,1,79,78,53,162,29,105,46,92,78,25,132,88,53,13,0,45,58,7,0,56,6,3,0,72,0,18,29,38,14,67,88

Secondary structure (DSSP, 8-state):
--EEEEEEEEES---SSSSTTTT--EEEEEEEEEETTEE-S--EEEE---SSPPPHHHHHHH---HHHHTTSPPHHHHHHHHHHHHTTSEEEETTHHHHHHHHHHHHHHT-S-PPPGGGTSEEEEHHHHHHHHSTTS--SHHHHHHHTT---TT-SS--HHHHHHHHHHHHHHHT-

InterPro domains:
  IPR006054 DNA polymerase III epsilon subunit, exonuclease domain [TIGR00573] (6-225)
  IPR006309 DNA polymerase 3, epsilon subunit [TIGR01406] (7-242)
  IPR006309 DNA polymerase 3, epsilon subunit [cd06131] (8-179)
  IPR012337 Ribonuclease H-like superfamily [SSF53098] (7-184)
  IPR013520 Ribonuclease H-like domain [PF00929] (9-175)
  IPR013520 Ribonuclease H-like domain [SM00479] (7-184)
  IPR036397 Ribonuclease H superfamily [G3DSA:3.30.420.10] (1-191)

Radius of gyration: 15.51 Å; Cα contacts (8 Å, |Δi|>4): 318; chains: 1; bounding box: 41×41×34 Å

Organism: Escherichia coli (strain K12) (NCBI:txid83333)

Foldseek 3Di:
DAKEKQKFWQKLFFDPDDLTCPPIATQKIKIFIADPLHTPPDIDIFGAQTVDHRDPVSCQAAVDHNVNHPPGHHCLVCVVVVCVVQFQHEYEYAQQCVVQSNNVVSVVVNVPPDDRPVVGYHYHHVNVVQCVVPPPDDRDLVSLCVVQVNDCVVPSHPHTNSSSVSVSSSVSSSVD

Sequence (176 aa):
ITRQQIVLDTETTGMMMNQQIGAHYEGHKIIEIGAVEVVNRRLTGNNFHVYLKPDDRLVDPEAFGVHGIADEFLLDKPTFAEVADEFMDYIRGAELVIHNAAFDIGFMDYEFSLLKRDIPKTNTFCKVTDSLAVARKMFPGKRNSLDALCARYEIDNSKRTLHGALLDAQQILAEVYLAMMTG